Protein AF-A0A183UN15-F1 (afdb_monomer)

Foldseek 3Di:
DDDDDDDPDDPDPPPDDDDDDDDDDDDDDDDDDDDDDDDDDDDDDDDPPDPPVPDPPVRVVVVVVVVVVVVVVVVVVVVVVVVVVLVADDDPPPPVVVVVVVVPPDDPPPPVQQDDPPQKDFDPVPQQLVVLLVQLLVLLNVCSVPDDLPDDLVVLVVSLVSNVVSLVSNVVSLVVLLVLFDPVLSVQLVVLNVVLVVLNVQLVVLSCQLVPPPDDSVSNSVSSSSSSVSSNVSSVSSVVSVSSSQSRCRNRVNTHMDGNPPVPPPDD

Organism: Toxocara canis (NCBI:txid6265)

Solvent-accessible surface area (backbone atoms only — not comparable to full-atom values): 16446 Å² total; per-residue (Å²): 143,79,87,90,84,89,84,94,82,85,89,83,85,82,89,82,78,86,92,73,91,77,92,79,89,84,85,89,79,91,85,87,78,90,85,84,91,75,92,71,100,63,82,79,72,86,74,81,84,72,63,71,88,78,52,56,71,71,55,53,51,51,51,52,53,50,50,51,52,49,48,52,52,50,50,51,49,49,52,54,47,51,65,72,37,73,84,64,92,82,78,79,62,58,69,60,50,52,49,62,52,60,74,44,90,63,72,96,67,88,61,97,52,61,72,77,58,91,65,48,40,77,52,65,91,83,33,63,50,62,52,28,40,50,48,27,38,48,34,40,50,50,39,60,74,69,62,54,76,87,55,57,67,68,60,52,52,50,44,55,48,50,30,56,50,33,48,50,51,29,54,53,42,43,56,60,53,42,73,72,39,44,78,74,44,36,53,59,42,49,57,49,51,50,50,51,54,47,36,54,51,50,30,54,51,27,48,49,50,38,66,39,92,85,54,54,73,68,53,22,32,51,21,48,50,50,24,52,55,35,39,52,51,37,39,53,50,42,54,52,40,51,53,45,46,52,38,33,26,44,64,48,75,66,58,57,70,38,75,55,77,74,82,72,83,80,74,129

Mean predicted aligned error: 17.5 Å

Sequence (268 aa):
MFYWKFGCLCMHYMKGIPLSHSMNNFEADTELSDETVLNGNAKPLPILKLDASTVPTSTLWRTLEQQRIQCEEDEKWLEEEEEKLLPLPAIATTRTFEHLTSLSGSRPLLDDHGVLPQGYEFDRTDDNVHRSVFKVVGAVSNLSKSFVPSMDNAQFVALVKVITNELKELFHESSQCLASLQPAEQRQVQLVETLLGADMRNMAQSMRMALAENATEEDCEQARREVLKTAHQLAFNCKHFLESVDSARLRSDVAKLKRKDALLSQRV

Secondary structure (DSSP, 8-state):
-----------SS-S---------------------------PPP------TTSS-HHHHHHHHHHHHHHHHHHHHHHHHHHHHTTTS--STHHHHHHHHHHHS-------TTSSPPTTEEE--TT-HHHHHHHHHHHHHHHHHHH--TT--HHHHHHHHHHHHHHHHHHHHHHHHHHTTS-HHHHHHHHHHHHHHHHHHHHHHHHHHHHT-TTS-HHHHHHHHHHHHHHHHHHHHHHHHHHHHHHHHHHHTT---EEE--GGGTT--

Structure (mmCIF, N/CA/C/O backbone):
data_AF-A0A183UN15-F1
#
_entry.id   AF-A0A183UN15-F1
#
loop_
_atom_site.group_PDB
_atom_site.id
_atom_site.type_symbol
_atom_site.label_atom_id
_atom_site.label_alt_id
_atom_site.label_comp_id
_atom_site.label_asym_id
_atom_site.label_entity_id
_atom_site.label_seq_id
_atom_site.pdbx_PDB_ins_code
_atom_site.Cartn_x
_atom_site.Cartn_y
_atom_site.Cartn_z
_atom_site.occupancy
_atom_site.B_iso_or_equiv
_atom_site.auth_seq_id
_atom_site.auth_comp_id
_atom_site.auth_asym_id
_atom_site.auth_atom_id
_atom_site.pdbx_PDB_model_num
ATOM 1 N N . MET A 1 1 ? 16.509 -37.338 -0.746 1.00 33.59 1 MET A N 1
ATOM 2 C CA . MET A 1 1 ? 17.514 -36.327 -1.128 1.00 33.59 1 MET A CA 1
ATOM 3 C C . MET A 1 1 ? 17.210 -35.084 -0.305 1.00 33.59 1 MET A C 1
ATOM 5 O O . MET A 1 1 ? 16.331 -34.322 -0.664 1.00 33.59 1 MET A O 1
ATOM 9 N N . PHE A 1 2 ? 17.789 -34.999 0.890 1.00 32.38 2 PHE A N 1
ATOM 10 C CA . PHE A 1 2 ? 17.590 -33.912 1.855 1.00 32.38 2 PHE A CA 1
ATOM 11 C C . PHE A 1 2 ? 18.941 -33.612 2.514 1.00 32.38 2 PHE A C 1
ATOM 13 O O . PHE A 1 2 ? 19.735 -34.539 2.673 1.00 32.38 2 PHE A O 1
ATOM 20 N N . TYR A 1 3 ? 19.103 -32.354 2.943 1.00 26.70 3 TYR A N 1
ATOM 21 C CA . TYR A 1 3 ? 20.293 -31.675 3.491 1.00 26.70 3 TYR A CA 1
ATOM 22 C C . TYR A 1 3 ? 21.259 -31.191 2.394 1.00 26.70 3 TYR A C 1
ATOM 24 O O . TYR A 1 3 ? 21.733 -31.991 1.602 1.00 26.70 3 TYR A O 1
ATOM 32 N N . TRP A 1 4 ? 21.548 -29.892 2.259 1.00 29.89 4 TRP A N 1
ATOM 33 C CA . TRP A 1 4 ? 21.965 -28.967 3.318 1.00 29.89 4 TRP A CA 1
ATOM 34 C C . TRP A 1 4 ? 21.288 -27.587 3.290 1.00 29.89 4 TRP A C 1
ATOM 36 O O . TRP A 1 4 ? 20.983 -27.022 2.247 1.00 29.89 4 TRP A O 1
ATOM 46 N N . LYS A 1 5 ? 21.090 -27.068 4.504 1.00 36.25 5 LYS A N 1
ATOM 47 C CA . LYS A 1 5 ? 20.611 -25.739 4.892 1.00 36.25 5 LYS A CA 1
ATOM 48 C C . LYS A 1 5 ? 21.703 -25.164 5.806 1.00 36.25 5 LYS A C 1
ATOM 50 O O . LYS A 1 5 ? 22.243 -25.932 6.599 1.00 36.25 5 LYS A O 1
ATOM 55 N N . PHE A 1 6 ? 21.920 -23.850 5.731 1.00 35.06 6 PHE A N 1
ATOM 56 C CA . PHE A 1 6 ? 22.836 -22.982 6.501 1.00 35.06 6 PHE A CA 1
ATOM 57 C C . PHE A 1 6 ? 24.191 -22.657 5.862 1.00 35.06 6 PHE A C 1
ATOM 59 O O . PHE A 1 6 ? 25.083 -23.493 5.800 1.00 35.06 6 PHE A O 1
ATOM 66 N N . GLY A 1 7 ? 24.349 -21.376 5.506 1.00 32.66 7 GLY A N 1
ATOM 67 C CA . GLY A 1 7 ? 25.638 -20.797 5.130 1.00 32.66 7 GLY A CA 1
ATOM 68 C C . GLY A 1 7 ? 25.659 -19.303 4.786 1.00 32.66 7 GLY A C 1
ATOM 69 O O . GLY A 1 7 ? 26.664 -18.849 4.263 1.00 32.66 7 GLY A O 1
ATOM 70 N N . CYS A 1 8 ? 24.615 -18.511 5.063 1.00 38.34 8 CYS A N 1
ATOM 71 C CA . CYS A 1 8 ? 24.649 -17.066 4.806 1.00 38.34 8 CYS A CA 1
ATOM 72 C C . CYS A 1 8 ? 25.064 -16.307 6.076 1.00 38.34 8 CYS A C 1
ATOM 74 O O . CYS A 1 8 ? 24.209 -15.882 6.851 1.00 38.34 8 CYS A O 1
ATOM 76 N N . LEU A 1 9 ? 26.376 -16.196 6.325 1.00 39.84 9 LEU A N 1
ATOM 77 C CA . LEU A 1 9 ? 26.946 -15.188 7.230 1.00 39.84 9 LEU A CA 1
ATOM 78 C C . LEU A 1 9 ? 28.467 -15.032 7.024 1.00 39.84 9 LEU A C 1
ATOM 80 O O . LEU A 1 9 ? 29.241 -15.539 7.824 1.00 39.84 9 LEU A O 1
ATOM 84 N N . CYS A 1 10 ? 28.909 -14.350 5.960 1.00 36.25 10 CYS A N 1
ATOM 85 C CA . CYS A 1 10 ? 30.255 -13.741 5.902 1.00 36.25 10 CYS A CA 1
ATOM 86 C C . CYS A 1 10 ? 30.432 -12.812 4.682 1.00 36.25 10 CYS A C 1
ATOM 88 O O . CYS A 1 10 ? 31.343 -12.972 3.882 1.00 36.25 10 CYS A O 1
ATOM 90 N N . MET A 1 11 ? 29.559 -11.814 4.517 1.00 35.47 11 MET A N 1
ATOM 91 C CA . MET A 1 11 ? 29.665 -10.830 3.422 1.00 35.47 11 MET A CA 1
ATOM 92 C C . MET A 1 11 ? 29.655 -9.393 3.955 1.00 35.47 11 MET A C 1
ATOM 94 O O . MET A 1 11 ? 28.916 -8.538 3.484 1.00 35.47 11 MET A O 1
ATOM 98 N N . HIS A 1 12 ? 30.473 -9.106 4.975 1.00 36.00 12 HIS A N 1
ATOM 99 C CA . HIS A 1 12 ? 30.728 -7.709 5.355 1.00 36.00 12 HIS A CA 1
ATOM 100 C C . HIS A 1 12 ? 32.152 -7.368 5.815 1.00 36.00 12 HIS A C 1
ATOM 102 O O . HIS A 1 12 ? 32.389 -6.223 6.186 1.00 36.00 12 HIS A O 1
ATOM 108 N N . TYR A 1 13 ? 33.124 -8.285 5.734 1.00 33.97 13 TYR A N 1
ATOM 109 C CA . TYR A 1 13 ? 34.481 -8.009 6.231 1.00 33.97 13 TYR A CA 1
ATOM 110 C C . TYR A 1 13 ? 35.610 -8.486 5.308 1.00 33.97 13 TYR A C 1
ATOM 112 O O . TYR A 1 13 ? 36.573 -9.095 5.757 1.00 33.97 13 TYR A O 1
ATOM 120 N N . MET A 1 14 ? 35.511 -8.222 4.000 1.00 35.09 14 MET A N 1
ATOM 121 C CA . MET A 1 14 ? 36.647 -8.458 3.091 1.00 35.09 14 MET A CA 1
ATOM 122 C C . MET A 1 14 ? 36.765 -7.461 1.925 1.00 35.09 14 MET A C 1
ATOM 124 O O . MET A 1 14 ? 37.309 -7.775 0.873 1.00 35.09 14 MET A O 1
ATOM 128 N N . LYS A 1 15 ? 36.305 -6.217 2.108 1.00 39.84 15 LYS A N 1
ATOM 129 C CA . LYS A 1 15 ? 36.678 -5.098 1.226 1.00 39.84 15 LYS A CA 1
ATOM 130 C C . LYS A 1 15 ? 37.564 -4.124 1.995 1.00 39.84 15 LYS A C 1
ATOM 132 O O . LYS A 1 15 ? 37.074 -3.142 2.536 1.00 39.84 15 LYS A O 1
ATOM 137 N N . GLY A 1 16 ? 38.864 -4.416 2.050 1.00 40.22 16 GLY A N 1
ATOM 138 C CA . GLY A 1 16 ? 39.864 -3.427 2.455 1.00 40.22 16 GLY A CA 1
ATOM 139 C C . GLY A 1 16 ? 41.017 -3.968 3.288 1.00 40.22 16 GLY A C 1
ATOM 140 O O . GLY A 1 16 ? 41.094 -3.653 4.468 1.00 40.22 16 GLY A O 1
ATOM 141 N N . ILE A 1 17 ? 41.950 -4.700 2.673 1.00 33.31 17 ILE A N 1
ATOM 142 C CA . ILE A 1 17 ? 43.346 -4.714 3.137 1.00 33.31 17 ILE A CA 1
ATOM 143 C C . ILE A 1 17 ? 44.253 -4.660 1.894 1.00 33.31 17 ILE A C 1
ATOM 145 O O . ILE A 1 17 ? 44.211 -5.585 1.082 1.00 33.31 17 ILE A O 1
ATOM 149 N N . PRO A 1 18 ? 45.038 -3.586 1.692 1.00 33.22 18 PRO A N 1
ATOM 150 C CA . PRO A 1 18 ? 46.024 -3.526 0.621 1.00 33.22 18 PRO A CA 1
ATOM 151 C C . PRO A 1 18 ? 47.226 -4.423 0.950 1.00 33.22 18 PRO A C 1
ATOM 153 O O . PRO A 1 18 ? 47.758 -4.402 2.058 1.00 33.22 18 PRO A O 1
ATOM 156 N N . LEU A 1 19 ? 47.661 -5.206 -0.038 1.00 33.72 19 LEU A N 1
ATOM 157 C CA . LEU A 1 19 ? 48.895 -5.988 0.002 1.00 33.72 19 LEU A CA 1
ATOM 158 C C . LEU A 1 19 ? 50.110 -5.049 -0.051 1.00 33.72 19 LEU A C 1
ATOM 160 O O . LEU A 1 19 ? 50.353 -4.411 -1.075 1.00 33.72 19 LEU A O 1
ATOM 164 N N . SER A 1 20 ? 50.921 -5.026 1.006 1.00 31.94 20 SER A N 1
ATOM 165 C CA . SER A 1 20 ? 52.307 -4.555 0.937 1.00 31.94 20 SER A CA 1
ATOM 166 C C . SER A 1 20 ? 53.247 -5.516 1.662 1.00 31.94 20 SER A C 1
ATOM 168 O O . SER A 1 20 ? 53.025 -5.883 2.812 1.00 31.94 20 SER A O 1
ATOM 170 N N . HIS A 1 21 ? 54.294 -5.904 0.937 1.00 30.20 21 HIS A N 1
ATOM 171 C CA . HIS A 1 21 ? 55.467 -6.664 1.362 1.00 30.20 21 HIS A CA 1
ATOM 172 C C . HIS A 1 21 ? 56.088 -6.178 2.685 1.00 30.20 21 HIS A C 1
ATOM 174 O O . HIS A 1 21 ? 56.301 -4.980 2.840 1.00 30.20 21 HIS A O 1
ATOM 180 N N . SER A 1 22 ? 56.534 -7.111 3.538 1.00 26.69 22 SER A N 1
ATOM 181 C CA . SER A 1 22 ? 57.949 -7.235 3.948 1.00 26.69 22 SER A CA 1
ATOM 182 C C . SER A 1 22 ? 58.145 -8.468 4.838 1.00 26.69 22 SER A C 1
ATOM 184 O O . SER A 1 22 ? 57.511 -8.596 5.881 1.00 26.69 22 SER A O 1
ATOM 186 N N . MET A 1 23 ? 59.062 -9.355 4.444 1.00 32.53 23 MET A N 1
ATOM 187 C CA . MET A 1 23 ? 59.694 -10.319 5.351 1.00 32.53 23 MET A CA 1
ATOM 188 C C . MET A 1 23 ? 60.478 -9.552 6.423 1.00 32.53 23 MET A C 1
ATOM 190 O O . MET A 1 23 ? 61.142 -8.574 6.083 1.00 32.53 23 MET A O 1
ATOM 194 N N . ASN A 1 24 ? 60.416 -10.005 7.677 1.00 29.97 24 ASN A N 1
ATOM 195 C CA . ASN A 1 24 ? 61.560 -10.068 8.593 1.00 29.97 24 ASN A CA 1
ATOM 196 C C . ASN A 1 24 ? 61.219 -10.910 9.834 1.00 29.97 24 ASN A C 1
ATOM 198 O O . ASN A 1 24 ? 60.166 -10.755 10.444 1.00 29.97 24 ASN A O 1
ATOM 202 N N . ASN A 1 25 ? 62.149 -11.809 10.157 1.00 29.34 25 ASN A N 1
ATOM 203 C CA . ASN A 1 25 ? 62.211 -12.663 11.343 1.00 29.34 25 ASN A CA 1
ATOM 204 C C . ASN A 1 25 ? 62.322 -11.837 12.635 1.00 29.34 25 ASN A C 1
ATOM 206 O O . ASN A 1 25 ? 63.067 -10.860 12.618 1.00 29.34 25 ASN A O 1
ATOM 210 N N . PHE A 1 26 ? 61.737 -12.296 13.751 1.00 25.72 26 PHE A N 1
ATOM 211 C CA . PHE A 1 26 ? 62.471 -12.507 15.013 1.00 25.72 26 PHE A CA 1
ATOM 212 C C . PHE A 1 26 ? 61.639 -13.262 16.070 1.00 25.72 26 PHE A C 1
ATOM 214 O O . PHE A 1 26 ? 60.416 -13.313 16.007 1.00 25.72 26 PHE A O 1
ATOM 221 N N . GLU A 1 27 ? 62.380 -13.872 16.988 1.00 27.78 27 GLU A N 1
ATOM 222 C CA . GLU A 1 27 ? 62.096 -14.896 17.995 1.00 27.78 27 GLU A CA 1
ATOM 223 C C . GLU A 1 27 ? 61.149 -14.565 19.173 1.00 27.78 27 GLU A C 1
ATOM 225 O O . GLU A 1 27 ? 61.084 -13.434 19.644 1.00 27.78 27 GLU A O 1
ATOM 230 N N . ALA A 1 28 ? 60.586 -15.667 19.697 1.00 30.05 28 ALA A N 1
ATOM 231 C CA . ALA A 1 28 ? 60.512 -16.083 21.108 1.00 30.05 28 ALA A CA 1
ATOM 232 C C . ALA A 1 28 ? 59.378 -15.634 22.061 1.00 30.05 28 ALA A C 1
ATOM 234 O O . ALA A 1 28 ? 58.866 -14.521 22.045 1.00 30.05 28 ALA A O 1
ATOM 235 N N . ASP A 1 29 ? 59.104 -16.609 22.937 1.00 26.42 29 ASP A N 1
ATOM 236 C CA . ASP A 1 29 ? 58.530 -16.562 24.284 1.00 26.42 29 ASP A CA 1
ATOM 237 C C . ASP A 1 29 ? 57.012 -16.720 24.478 1.00 26.42 29 ASP A C 1
ATOM 239 O O . ASP A 1 29 ? 56.218 -15.793 24.597 1.00 26.42 29 ASP A O 1
ATOM 243 N N . THR A 1 30 ? 56.651 -18.005 24.576 1.00 31.84 30 THR A N 1
ATOM 244 C CA . THR A 1 30 ? 55.832 -18.611 25.633 1.00 31.84 30 THR A CA 1
ATOM 245 C C . THR A 1 30 ? 55.685 -17.748 26.891 1.00 31.84 30 THR A C 1
ATOM 247 O O . THR A 1 30 ? 56.656 -17.579 27.616 1.00 31.84 30 THR A O 1
ATOM 250 N N . GLU A 1 31 ? 54.456 -17.362 27.240 1.00 27.55 31 GLU A N 1
ATOM 251 C CA . GLU A 1 31 ? 53.968 -17.484 28.618 1.00 27.55 31 GLU A CA 1
ATOM 252 C C . GLU A 1 31 ? 52.433 -17.443 28.698 1.00 27.55 31 GLU A C 1
ATOM 254 O O . GLU A 1 31 ? 51.738 -16.770 27.940 1.00 27.55 31 GLU A O 1
ATOM 259 N N . LEU A 1 32 ? 51.935 -18.275 29.608 1.00 31.02 32 LEU A N 1
ATOM 260 C CA . LEU A 1 32 ? 50.556 -18.656 29.885 1.00 31.02 32 LEU A CA 1
ATOM 261 C C . LEU A 1 32 ? 50.116 -17.976 31.189 1.00 31.02 32 LEU A C 1
ATOM 263 O O . LEU A 1 32 ? 50.805 -18.126 32.195 1.00 31.02 32 LEU A O 1
ATOM 267 N N . SER A 1 33 ? 48.963 -17.302 31.206 1.00 28.02 33 SER A N 1
ATOM 268 C CA . SER A 1 33 ? 48.091 -17.091 32.390 1.00 28.02 33 SER A CA 1
ATOM 269 C C . SER A 1 33 ? 46.769 -16.463 31.907 1.00 28.02 33 SER A C 1
ATOM 271 O O . SER A 1 33 ? 46.802 -15.510 31.135 1.00 28.02 33 SER A O 1
ATOM 273 N N . ASP A 1 34 ? 45.629 -17.155 32.047 1.00 30.09 34 ASP A N 1
ATOM 274 C CA . ASP A 1 34 ? 44.594 -16.968 33.098 1.00 30.09 34 ASP A CA 1
ATOM 275 C C . ASP A 1 34 ? 44.038 -15.534 33.159 1.00 30.09 34 ASP A C 1
ATOM 277 O O . ASP A 1 34 ? 44.790 -14.574 33.175 1.00 30.09 34 ASP A O 1
ATOM 281 N N . GLU A 1 35 ? 42.749 -15.219 33.231 1.00 30.81 35 GLU A N 1
ATOM 282 C CA . GLU A 1 35 ? 41.468 -15.906 33.404 1.00 30.81 35 GLU A CA 1
ATOM 283 C C . GLU A 1 35 ? 40.427 -14.836 33.004 1.00 30.81 35 GLU A C 1
ATOM 285 O O . GLU A 1 35 ? 40.577 -13.673 33.377 1.00 30.81 35 GLU A O 1
ATOM 290 N N . THR A 1 36 ? 39.329 -15.181 32.327 1.00 31.89 36 THR A N 1
ATOM 291 C CA . THR A 1 36 ? 38.082 -14.404 32.475 1.00 31.89 36 THR A CA 1
ATOM 292 C C . THR A 1 36 ? 36.893 -15.352 32.500 1.00 31.89 36 THR A C 1
ATOM 294 O O . THR A 1 36 ? 36.420 -15.862 31.488 1.00 31.89 36 THR A O 1
ATOM 297 N N . VAL A 1 37 ? 36.416 -15.594 33.717 1.00 37.09 37 VAL A N 1
ATOM 298 C CA . VAL A 1 37 ? 35.129 -16.215 34.010 1.00 37.09 37 VAL A CA 1
ATOM 299 C C . VAL A 1 37 ? 34.019 -15.261 33.573 1.00 37.09 37 VAL A C 1
ATOM 301 O O . VAL A 1 37 ? 33.883 -14.185 34.147 1.00 37.09 37 VAL A O 1
ATOM 304 N N . LEU A 1 38 ? 33.169 -15.682 32.632 1.00 37.97 38 LEU A N 1
ATOM 305 C CA . LEU A 1 38 ? 31.778 -15.232 32.570 1.00 37.97 38 LEU A CA 1
ATOM 306 C C . LEU A 1 38 ? 30.841 -16.419 32.328 1.00 37.97 38 LEU A C 1
ATOM 308 O O . LEU A 1 38 ? 30.921 -17.155 31.350 1.00 37.97 38 LEU A O 1
ATOM 312 N N . ASN A 1 39 ? 29.960 -16.572 33.308 1.00 35.31 39 ASN A N 1
ATOM 313 C CA . ASN A 1 39 ? 28.892 -17.541 33.454 1.00 35.31 39 ASN A CA 1
ATOM 314 C C . ASN A 1 39 ? 27.827 -17.384 32.350 1.00 35.31 39 ASN A C 1
ATOM 316 O O . ASN A 1 39 ? 27.265 -16.303 32.181 1.00 35.31 39 ASN A O 1
ATOM 320 N N . GLY A 1 40 ? 27.510 -18.469 31.642 1.00 34.44 40 GLY A N 1
ATOM 321 C CA . GLY A 1 40 ? 26.409 -18.523 30.681 1.00 34.44 40 GLY A CA 1
ATOM 322 C C . GLY A 1 40 ? 26.435 -19.818 29.874 1.00 34.44 40 GLY A C 1
ATOM 323 O O . GLY A 1 40 ? 27.316 -20.027 29.052 1.00 34.44 40 GLY A O 1
ATOM 324 N N . ASN A 1 41 ? 25.473 -20.701 30.135 1.00 45.06 41 ASN A N 1
ATOM 325 C CA . ASN A 1 41 ? 25.295 -22.024 29.532 1.00 45.06 41 ASN A CA 1
ATOM 326 C C . ASN A 1 41 ? 25.121 -21.984 27.995 1.00 45.06 41 ASN A C 1
ATOM 328 O O . ASN A 1 41 ? 24.007 -22.100 27.484 1.00 45.06 41 ASN A O 1
ATOM 332 N N . ALA A 1 42 ? 26.220 -21.851 27.254 1.00 41.62 42 ALA A N 1
ATOM 333 C CA . ALA A 1 42 ? 26.296 -22.131 25.827 1.00 41.62 42 ALA A CA 1
ATOM 334 C C . ALA A 1 42 ? 27.156 -23.384 25.632 1.00 41.62 42 ALA A C 1
ATOM 336 O O . ALA A 1 42 ? 28.342 -23.389 25.958 1.00 41.62 42 ALA A O 1
ATOM 337 N N . LYS A 1 43 ? 26.563 -24.464 25.106 1.00 42.69 43 LYS A N 1
ATOM 338 C CA . LYS A 1 43 ? 27.341 -25.614 24.625 1.00 42.69 43 LYS A CA 1
ATOM 339 C C . LYS A 1 43 ? 28.345 -25.088 23.590 1.00 42.69 43 LYS A C 1
ATOM 341 O O . LYS A 1 43 ? 27.891 -24.508 22.601 1.00 42.69 43 LYS A O 1
ATOM 346 N N . PRO A 1 44 ? 29.664 -25.272 23.781 1.00 47.38 44 PRO A N 1
ATOM 347 C CA . PRO A 1 44 ? 30.644 -24.865 22.787 1.00 47.38 44 PRO A CA 1
ATOM 348 C C . PRO A 1 44 ? 30.347 -25.624 21.497 1.00 47.38 44 PRO A C 1
ATOM 350 O O . PRO A 1 44 ? 30.353 -26.858 21.481 1.00 47.38 44 PRO A O 1
ATOM 353 N N . LEU A 1 45 ? 30.033 -24.899 20.424 1.00 43.22 45 LEU A N 1
ATOM 354 C CA . LEU A 1 45 ? 29.992 -25.501 19.099 1.00 43.22 45 LEU A CA 1
ATOM 355 C C . LEU A 1 45 ? 31.401 -26.027 18.792 1.00 43.22 45 LEU A C 1
ATOM 357 O O . LEU A 1 45 ? 32.376 -25.335 19.098 1.00 43.22 45 LEU A O 1
ATOM 361 N N . PRO A 1 46 ? 31.539 -27.239 18.233 1.00 46.56 46 PRO A N 1
ATOM 362 C CA . PRO A 1 46 ? 32.846 -27.791 17.928 1.00 46.56 46 PRO A 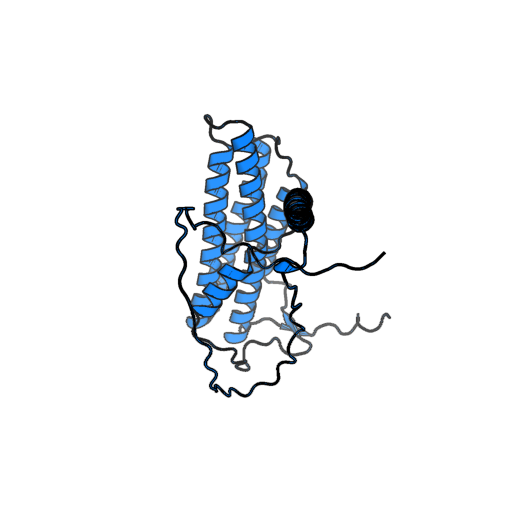CA 1
ATOM 363 C C . PRO A 1 46 ? 33.537 -26.879 16.916 1.00 46.56 46 PRO A C 1
ATOM 365 O O . PRO A 1 46 ? 33.153 -26.809 15.750 1.00 46.56 46 PRO A O 1
ATOM 368 N N . ILE A 1 47 ? 34.559 -26.161 17.378 1.00 49.41 47 ILE A N 1
ATOM 369 C CA . ILE A 1 47 ? 35.487 -25.455 16.504 1.00 49.41 47 ILE A CA 1
ATOM 370 C C . ILE A 1 47 ? 36.233 -26.544 15.736 1.00 49.41 47 ILE A C 1
ATOM 372 O O . ILE A 1 47 ? 36.992 -27.315 16.329 1.00 49.41 47 ILE A O 1
ATOM 376 N N . LEU A 1 48 ? 35.996 -26.632 14.426 1.00 53.56 48 LEU A N 1
ATOM 377 C CA . LEU A 1 48 ? 36.820 -27.424 13.519 1.00 53.56 48 LEU A CA 1
ATOM 378 C C . LEU A 1 48 ? 38.236 -26.843 13.561 1.00 53.56 48 LEU A C 1
ATOM 380 O O . LEU A 1 48 ? 38.552 -25.878 12.870 1.00 53.56 48 LEU A O 1
ATOM 384 N N . LYS A 1 49 ? 39.089 -27.414 14.417 1.00 50.84 49 LYS A N 1
ATOM 385 C CA . LYS A 1 49 ? 40.527 -27.154 14.404 1.00 50.84 49 LYS A CA 1
ATOM 386 C C . LYS A 1 49 ? 41.105 -27.812 13.155 1.00 50.84 49 LYS A C 1
ATOM 388 O O . LYS A 1 49 ? 41.537 -28.959 13.198 1.00 50.84 49 LYS A O 1
ATOM 393 N N . LEU A 1 50 ? 41.039 -27.106 12.032 1.00 55.72 50 LEU A N 1
ATOM 394 C CA . LEU A 1 50 ? 41.731 -27.491 10.813 1.00 55.72 50 LEU A CA 1
ATOM 395 C C . LEU A 1 50 ? 43.116 -26.843 10.849 1.00 55.72 50 LEU A C 1
ATOM 397 O O . LEU A 1 50 ? 43.236 -25.624 10.739 1.00 55.72 50 LEU A O 1
ATOM 401 N N . ASP A 1 51 ? 44.155 -27.648 11.056 1.00 59.41 51 ASP A N 1
ATOM 402 C CA . ASP A 1 51 ? 45.531 -27.166 10.987 1.00 59.41 51 ASP A CA 1
ATOM 403 C C . ASP A 1 51 ? 45.894 -26.910 9.518 1.00 59.41 51 ASP A C 1
ATOM 405 O O . ASP A 1 51 ? 46.178 -27.835 8.752 1.00 59.41 51 ASP A O 1
ATOM 409 N N . ALA A 1 52 ? 45.852 -25.640 9.113 1.00 58.91 52 ALA A N 1
ATOM 410 C CA . ALA A 1 52 ? 46.128 -25.209 7.746 1.00 58.91 52 ALA A CA 1
ATOM 411 C C . ALA A 1 52 ? 47.537 -25.599 7.253 1.00 58.91 52 ALA A C 1
ATOM 413 O O . ALA A 1 52 ? 47.757 -25.626 6.044 1.00 58.91 52 ALA A O 1
ATOM 414 N N . SER A 1 53 ? 48.470 -25.947 8.151 1.00 60.88 53 SER A N 1
ATOM 415 C CA . SER A 1 53 ? 49.821 -26.401 7.790 1.00 60.88 53 SER A CA 1
ATOM 416 C C . SER A 1 53 ? 49.873 -27.840 7.254 1.00 60.88 53 SER A C 1
ATOM 418 O O . SER A 1 53 ? 50.819 -28.203 6.557 1.00 60.88 53 SER A O 1
ATOM 420 N N . THR A 1 54 ? 48.846 -28.656 7.526 1.00 64.44 54 THR A N 1
ATOM 421 C CA . THR A 1 54 ? 48.776 -30.064 7.083 1.00 64.44 54 THR A CA 1
ATOM 422 C C . THR A 1 54 ? 48.086 -30.262 5.736 1.00 64.44 54 THR A C 1
ATOM 424 O O . THR A 1 54 ? 48.162 -31.346 5.154 1.00 64.44 54 THR A O 1
ATOM 427 N N . VAL A 1 55 ? 47.426 -29.230 5.208 1.00 64.94 55 VAL A N 1
ATOM 428 C CA . VAL A 1 55 ? 46.725 -29.304 3.925 1.00 64.94 55 VAL A CA 1
ATOM 429 C C . VAL A 1 55 ? 47.654 -28.784 2.826 1.00 64.94 55 VAL A C 1
ATOM 431 O O . VAL A 1 55 ? 48.065 -27.626 2.883 1.00 64.94 55 VAL A O 1
ATOM 434 N N . PRO A 1 56 ? 47.983 -29.592 1.799 1.0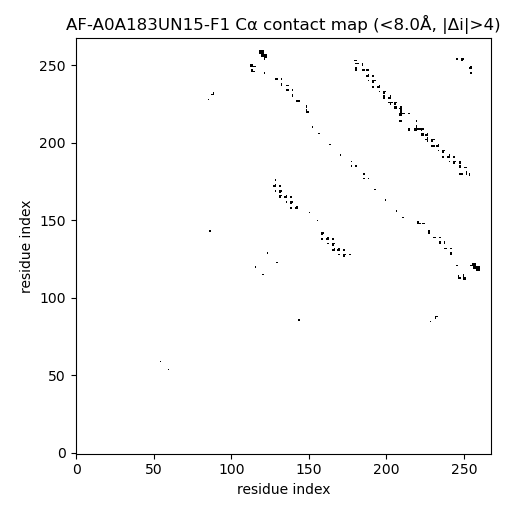0 74.88 56 PRO A N 1
ATOM 435 C CA . PRO A 1 56 ? 48.801 -29.133 0.683 1.00 74.88 56 PRO A CA 1
ATOM 436 C C . PRO A 1 56 ? 48.234 -27.847 0.070 1.00 74.88 56 PRO A C 1
ATOM 438 O O . PRO A 1 56 ? 47.028 -27.752 -0.164 1.00 74.88 56 PRO A O 1
ATOM 441 N N . THR A 1 57 ? 49.095 -26.880 -0.257 1.00 74.44 57 THR A N 1
ATOM 442 C CA . THR A 1 57 ? 48.699 -25.582 -0.840 1.00 74.44 57 THR A CA 1
ATOM 443 C C . THR A 1 57 ? 47.830 -25.738 -2.094 1.00 74.44 57 THR A C 1
ATOM 445 O O . THR A 1 57 ? 46.935 -24.932 -2.333 1.00 74.44 57 THR A O 1
ATOM 448 N N . SER A 1 58 ? 48.033 -26.811 -2.867 1.00 76.44 58 SER A N 1
ATOM 449 C CA . SER A 1 58 ? 47.215 -27.166 -4.035 1.00 76.44 58 SER A CA 1
ATOM 450 C C . SER A 1 58 ? 45.784 -27.590 -3.683 1.00 76.44 58 SER A C 1
ATOM 452 O O . SER A 1 58 ? 44.863 -27.361 -4.464 1.00 76.44 58 SER A O 1
ATOM 454 N N . THR A 1 59 ? 45.576 -28.189 -2.511 1.00 80.44 59 THR A N 1
ATOM 455 C CA . THR A 1 59 ? 44.253 -28.552 -1.994 1.00 80.44 59 THR A CA 1
ATOM 456 C C . THR A 1 59 ? 43.529 -27.323 -1.458 1.00 80.44 59 THR A C 1
ATOM 458 O O . THR A 1 59 ? 42.356 -27.152 -1.766 1.00 80.44 59 THR A O 1
ATOM 461 N N . LEU A 1 60 ? 44.224 -26.429 -0.743 1.00 79.38 60 LEU A N 1
ATOM 462 C CA . LEU A 1 60 ? 43.646 -25.156 -0.289 1.00 79.38 60 LEU A CA 1
ATOM 463 C C . LEU A 1 60 ? 43.184 -24.293 -1.466 1.00 79.38 60 LEU A C 1
ATOM 465 O O . LEU A 1 60 ? 42.046 -23.834 -1.472 1.00 79.38 60 LEU A O 1
ATOM 469 N N . TRP A 1 61 ? 44.029 -24.138 -2.490 1.00 77.00 61 TRP A N 1
ATOM 470 C CA . TRP A 1 61 ? 43.671 -23.410 -3.710 1.00 77.00 61 TRP A CA 1
ATOM 471 C C . TRP A 1 61 ? 42.456 -24.008 -4.414 1.00 77.00 61 TRP A C 1
ATOM 473 O O . TRP A 1 61 ? 41.547 -23.275 -4.787 1.00 77.00 61 TRP A O 1
ATOM 483 N N . ARG A 1 62 ? 42.410 -25.339 -4.553 1.00 83.19 62 ARG A N 1
ATOM 484 C CA . ARG A 1 62 ? 41.260 -26.030 -5.147 1.00 83.19 62 ARG A CA 1
ATOM 485 C C . ARG A 1 62 ? 39.975 -25.765 -4.361 1.00 83.19 62 ARG A C 1
ATOM 487 O O . ARG A 1 62 ? 38.948 -25.505 -4.973 1.00 83.19 62 ARG A O 1
ATOM 494 N N . THR A 1 63 ? 40.033 -25.810 -3.030 1.00 83.50 63 THR A N 1
ATOM 495 C CA . THR A 1 63 ? 38.868 -25.552 -2.173 1.00 83.50 63 THR A CA 1
ATOM 496 C C . THR A 1 63 ? 38.407 -24.100 -2.261 1.00 83.50 63 THR A C 1
ATOM 498 O O . THR A 1 63 ? 37.208 -23.861 -2.343 1.00 83.50 63 THR A O 1
ATOM 501 N N . LEU A 1 64 ? 39.332 -23.136 -2.274 1.00 84.81 64 LEU A N 1
ATOM 502 C CA . LEU A 1 64 ? 38.994 -21.717 -2.412 1.00 84.81 64 LEU A CA 1
ATOM 503 C C . LEU A 1 64 ? 38.368 -21.415 -3.774 1.00 84.81 64 LEU A C 1
ATOM 505 O O . LEU A 1 64 ? 37.356 -20.727 -3.837 1.00 84.81 64 LEU A O 1
ATOM 509 N N . GLU A 1 65 ? 38.923 -21.978 -4.847 1.00 86.62 65 GLU A N 1
ATOM 510 C CA . GLU A 1 65 ? 38.356 -21.825 -6.187 1.00 86.62 65 GLU A CA 1
ATOM 511 C C . GLU A 1 65 ? 36.963 -22.457 -6.277 1.00 86.62 65 GLU A C 1
ATOM 513 O O . GLU A 1 65 ? 36.043 -21.875 -6.840 1.00 86.62 65 GLU A O 1
ATOM 518 N N . GLN A 1 66 ? 36.771 -23.619 -5.651 1.00 85.44 66 GLN A N 1
ATOM 519 C CA . GLN A 1 66 ? 35.466 -24.267 -5.602 1.00 85.44 66 GLN A CA 1
ATOM 520 C C . GLN A 1 66 ? 34.448 -23.466 -4.780 1.00 85.44 66 GLN A C 1
ATOM 522 O O . GLN A 1 66 ? 33.297 -23.373 -5.193 1.00 85.44 66 GLN A O 1
ATOM 527 N N . GLN A 1 67 ? 34.854 -22.854 -3.662 1.00 81.44 67 GLN A N 1
ATOM 528 C CA . GLN A 1 67 ? 33.988 -21.945 -2.905 1.00 81.44 67 GLN A CA 1
ATOM 529 C C . GLN A 1 67 ? 33.626 -20.705 -3.720 1.00 81.44 67 GLN A C 1
ATOM 531 O O . GLN A 1 67 ? 32.474 -20.296 -3.702 1.00 81.44 67 GLN A O 1
ATOM 536 N N . ARG A 1 68 ? 34.580 -20.140 -4.469 1.00 86.88 68 ARG A N 1
ATOM 537 C CA . ARG A 1 68 ? 34.341 -19.003 -5.366 1.00 86.88 68 ARG A CA 1
ATOM 538 C C . ARG A 1 68 ? 33.280 -19.343 -6.414 1.00 86.88 68 ARG A C 1
ATOM 540 O O . ARG A 1 68 ? 32.316 -18.601 -6.545 1.00 86.88 68 ARG A O 1
ATOM 547 N N . ILE A 1 69 ? 33.430 -20.482 -7.095 1.00 90.06 69 ILE A N 1
ATOM 548 C CA . ILE A 1 69 ? 32.468 -20.964 -8.099 1.00 90.06 69 ILE A CA 1
ATOM 549 C C . ILE A 1 69 ? 31.100 -21.225 -7.460 1.00 90.06 69 ILE A C 1
ATOM 551 O O . ILE A 1 69 ? 30.090 -20.796 -8.001 1.00 90.06 69 ILE A O 1
ATOM 555 N N . GLN A 1 70 ? 31.059 -21.870 -6.289 1.00 81.81 70 GLN A N 1
ATOM 556 C CA . GLN A 1 70 ? 29.806 -22.098 -5.562 1.00 81.81 70 GLN A CA 1
ATOM 557 C C . GLN A 1 70 ? 29.126 -20.791 -5.161 1.00 81.81 70 GLN A C 1
ATOM 559 O O . GLN A 1 70 ? 27.912 -20.699 -5.260 1.00 81.81 70 GLN A O 1
ATOM 564 N N . CYS A 1 71 ? 29.883 -19.772 -4.748 1.00 80.12 71 CYS A N 1
ATOM 565 C CA . CYS A 1 71 ? 29.320 -18.459 -4.453 1.00 80.12 71 CYS A CA 1
ATOM 566 C C . CYS A 1 71 ? 28.739 -17.789 -5.701 1.00 80.12 71 CYS A C 1
ATOM 568 O O . CYS A 1 71 ? 27.671 -17.202 -5.599 1.00 80.12 71 CYS A O 1
ATOM 570 N N . GLU A 1 72 ? 29.401 -17.888 -6.857 1.00 84.06 72 GLU A N 1
ATOM 571 C CA . GLU A 1 72 ? 28.868 -17.352 -8.119 1.00 84.06 72 GLU A CA 1
ATOM 572 C C . GLU A 1 72 ? 27.607 -18.099 -8.573 1.00 84.06 72 GLU A C 1
ATOM 574 O O . GLU A 1 72 ? 26.654 -17.484 -9.045 1.00 84.06 72 GLU A O 1
ATOM 579 N N . GLU A 1 73 ? 27.581 -19.425 -8.419 1.00 83.38 73 GLU A N 1
ATOM 580 C CA . GLU A 1 73 ? 26.403 -20.243 -8.715 1.00 83.38 73 GLU A CA 1
ATOM 581 C C . GLU A 1 73 ? 25.249 -19.943 -7.755 1.00 83.38 73 GLU A C 1
ATOM 583 O O . GLU A 1 73 ? 24.115 -19.812 -8.209 1.00 83.38 73 GLU A O 1
ATOM 588 N N . ASP A 1 74 ? 25.530 -19.783 -6.460 1.00 76.62 74 ASP A N 1
ATOM 589 C CA . ASP A 1 74 ? 24.543 -19.390 -5.453 1.00 76.62 74 ASP A CA 1
ATOM 590 C C . ASP A 1 74 ? 24.024 -17.965 -5.709 1.00 76.62 74 ASP A C 1
ATOM 592 O O . ASP A 1 74 ? 22.824 -17.736 -5.598 1.00 76.62 74 ASP A O 1
ATOM 596 N N . GLU A 1 75 ? 24.887 -17.012 -6.081 1.00 77.38 75 GLU A N 1
ATOM 597 C CA . GLU A 1 75 ? 24.505 -15.633 -6.429 1.00 77.38 75 GLU A CA 1
ATOM 598 C C . GLU A 1 75 ? 23.597 -15.619 -7.657 1.00 77.38 75 GLU A C 1
ATOM 600 O O . GLU A 1 75 ? 22.501 -15.065 -7.610 1.00 77.38 75 GLU A O 1
ATOM 605 N N . LYS A 1 76 ? 23.981 -16.343 -8.709 1.00 84.44 76 LYS A N 1
ATOM 606 C CA . LYS A 1 76 ? 23.154 -16.499 -9.903 1.00 84.44 76 LYS A CA 1
ATOM 607 C C . LYS A 1 76 ? 21.829 -17.198 -9.596 1.00 84.44 76 LYS A C 1
ATOM 609 O O . LYS A 1 76 ? 20.788 -16.803 -10.113 1.00 84.44 76 LYS A O 1
ATOM 614 N N . TRP A 1 77 ? 21.846 -18.235 -8.760 1.00 88.25 77 TRP A N 1
ATOM 615 C CA . TRP A 1 77 ? 20.629 -18.927 -8.344 1.00 88.25 77 TRP A CA 1
ATOM 616 C C . TRP A 1 77 ? 19.707 -17.995 -7.554 1.00 88.25 77 TRP A C 1
ATOM 618 O O . TRP A 1 77 ? 18.501 -18.012 -7.780 1.00 88.25 77 TRP A O 1
ATOM 628 N N . LEU A 1 78 ? 20.256 -17.151 -6.675 1.00 68.25 78 LEU A N 1
ATOM 629 C CA . LEU A 1 78 ? 19.503 -16.139 -5.935 1.00 68.25 78 LEU A CA 1
ATOM 630 C C . LEU A 1 78 ? 18.924 -15.059 -6.849 1.00 68.25 78 LEU A C 1
ATOM 632 O O . LEU A 1 78 ? 17.775 -14.690 -6.646 1.00 68.25 78 LEU A O 1
ATOM 636 N N . GLU A 1 79 ? 19.668 -14.583 -7.847 1.00 73.44 79 GLU A N 1
ATOM 637 C CA . GLU A 1 79 ? 19.171 -13.622 -8.841 1.00 73.44 79 GLU A CA 1
ATOM 638 C C . GLU A 1 79 ? 18.035 -14.219 -9.681 1.00 73.44 79 GLU A C 1
ATOM 640 O O . GLU A 1 79 ? 16.985 -13.598 -9.843 1.00 73.44 79 GLU A O 1
ATOM 645 N N . GLU A 1 80 ? 18.203 -15.454 -10.166 1.00 74.19 80 GLU A N 1
ATOM 646 C CA . GLU A 1 80 ? 17.159 -16.169 -10.906 1.00 74.19 80 GLU A CA 1
ATOM 647 C C . GLU A 1 80 ? 15.923 -16.433 -10.039 1.00 74.19 80 GLU A C 1
ATOM 649 O O . GLU A 1 80 ? 14.791 -16.362 -10.524 1.00 74.19 80 GLU A O 1
ATOM 654 N N . GLU A 1 81 ? 16.123 -16.787 -8.770 1.00 68.50 81 GLU A N 1
ATOM 655 C CA . GLU A 1 81 ? 15.034 -17.016 -7.829 1.00 68.50 81 GLU A CA 1
ATOM 656 C C . GLU A 1 81 ? 14.353 -15.691 -7.458 1.00 68.50 81 GLU A C 1
ATOM 658 O O . GLU A 1 81 ? 13.130 -15.640 -7.442 1.00 68.50 81 GLU A O 1
ATOM 663 N N . GLU A 1 82 ? 15.086 -14.592 -7.258 1.00 63.06 82 GLU A N 1
ATOM 664 C CA . GLU A 1 82 ? 14.525 -13.249 -7.045 1.00 63.06 82 GLU A CA 1
ATOM 665 C C . GLU A 1 82 ? 13.711 -12.792 -8.262 1.00 63.06 82 GLU A C 1
ATOM 667 O O . GLU A 1 82 ? 12.597 -12.293 -8.091 1.00 63.06 82 GLU A O 1
ATOM 672 N N . GLU A 1 83 ? 14.193 -13.039 -9.486 1.00 65.75 83 GLU A N 1
ATOM 673 C CA . GLU A 1 83 ? 13.460 -12.724 -10.715 1.00 65.75 83 GLU A CA 1
ATOM 674 C C . GLU A 1 83 ? 12.162 -13.543 -10.836 1.00 65.75 83 GLU A C 1
ATOM 676 O O . GLU A 1 83 ? 11.110 -13.001 -11.188 1.00 65.75 83 GLU A O 1
ATOM 681 N N . LYS A 1 84 ? 12.193 -14.835 -10.481 1.00 66.38 84 LYS A N 1
ATOM 682 C CA . LYS A 1 84 ? 11.002 -15.709 -10.447 1.00 66.38 84 LYS A CA 1
ATOM 683 C C . LYS A 1 84 ? 10.046 -15.360 -9.309 1.00 66.38 84 LYS A C 1
ATOM 685 O O . LYS A 1 84 ? 8.841 -15.577 -9.443 1.00 66.38 84 LYS A O 1
ATOM 690 N N . LEU A 1 85 ? 10.569 -14.839 -8.199 1.00 55.69 85 LEU A N 1
ATOM 691 C CA . LEU A 1 85 ? 9.832 -14.438 -7.001 1.00 55.69 85 LEU A CA 1
ATOM 692 C C . LEU A 1 85 ? 9.326 -12.992 -7.052 1.00 55.69 85 LEU A C 1
ATOM 694 O O . LEU A 1 85 ? 8.686 -12.556 -6.097 1.00 55.69 85 LEU A O 1
ATOM 698 N N . LEU A 1 86 ? 9.460 -12.287 -8.179 1.00 55.69 86 LEU A N 1
ATOM 699 C CA . LEU A 1 86 ? 8.736 -11.035 -8.436 1.00 55.69 86 LEU A CA 1
ATOM 700 C C . LEU A 1 86 ? 7.188 -11.119 -8.299 1.00 55.69 86 LEU A C 1
ATOM 702 O O . LEU A 1 86 ? 6.536 -10.081 -8.427 1.00 55.69 86 LEU A O 1
ATOM 706 N N . PRO A 1 87 ? 6.563 -12.270 -7.954 1.00 52.28 87 PRO A N 1
ATOM 707 C CA . PRO A 1 87 ? 5.233 -12.284 -7.342 1.00 52.28 87 PRO A CA 1
ATOM 708 C C . PRO A 1 87 ? 5.126 -12.085 -5.805 1.00 52.28 87 PRO A C 1
ATOM 710 O O . PRO A 1 87 ? 4.004 -11.827 -5.367 1.00 52.28 87 PRO A O 1
ATOM 713 N N . LEU A 1 88 ? 6.165 -12.185 -4.948 1.00 42.16 88 LEU A N 1
ATOM 714 C CA . LEU A 1 88 ? 6.039 -12.055 -3.469 1.00 42.16 88 LEU A CA 1
ATOM 715 C C . LEU A 1 88 ? 7.310 -11.539 -2.728 1.00 42.16 88 LEU A C 1
ATOM 717 O O . LEU A 1 88 ? 8.416 -11.943 -3.067 1.00 42.16 88 LEU A O 1
ATOM 721 N N . PRO A 1 89 ? 7.182 -10.717 -1.655 1.00 46.81 89 PRO A N 1
ATOM 722 C CA . PRO A 1 89 ? 8.316 -10.028 -1.030 1.00 46.81 89 PRO A CA 1
ATOM 723 C C . PRO A 1 89 ? 8.864 -10.740 0.222 1.00 46.81 89 PRO A C 1
ATOM 725 O O . PRO A 1 89 ? 8.103 -11.112 1.117 1.00 46.81 89 PRO A O 1
ATOM 728 N N . ALA A 1 90 ? 10.191 -10.821 0.357 1.00 48.00 90 ALA A N 1
ATOM 729 C CA . ALA A 1 90 ? 10.865 -11.045 1.636 1.00 48.00 90 ALA A CA 1
ATOM 730 C C . ALA A 1 90 ? 12.250 -10.367 1.655 1.00 48.00 90 ALA A C 1
ATOM 732 O O . ALA A 1 90 ? 12.913 -10.274 0.632 1.00 48.00 90 ALA A O 1
ATOM 733 N N . ILE A 1 91 ? 12.695 -9.972 2.855 1.00 49.41 91 ILE A N 1
ATOM 734 C CA . ILE A 1 91 ? 14.071 -9.612 3.276 1.00 49.41 91 ILE A CA 1
ATOM 735 C C . ILE A 1 91 ? 14.362 -8.110 3.491 1.00 49.41 91 ILE A C 1
ATOM 737 O O . ILE A 1 91 ? 14.971 -7.782 4.508 1.00 49.41 91 ILE A O 1
ATOM 741 N N . ALA A 1 92 ? 13.876 -7.163 2.681 1.00 45.03 92 ALA A N 1
ATOM 742 C CA . ALA A 1 92 ? 14.155 -5.731 2.942 1.00 45.03 92 ALA A CA 1
ATOM 743 C C . ALA A 1 92 ? 13.390 -5.143 4.155 1.00 45.03 92 ALA A C 1
ATOM 745 O O . ALA A 1 92 ? 13.709 -4.062 4.650 1.00 45.03 92 ALA A O 1
ATOM 746 N N . THR A 1 93 ? 12.389 -5.872 4.649 1.00 47.34 93 THR A N 1
ATOM 747 C CA . THR A 1 93 ? 11.397 -5.414 5.630 1.00 47.34 93 THR A CA 1
ATOM 748 C C . THR A 1 93 ? 11.909 -5.360 7.071 1.00 47.34 93 THR A C 1
ATOM 750 O O . THR A 1 93 ? 11.374 -4.606 7.874 1.00 47.34 93 THR A O 1
ATOM 753 N N . THR A 1 94 ? 12.942 -6.119 7.443 1.00 45.25 94 THR A N 1
ATOM 754 C CA . THR A 1 94 ? 13.369 -6.189 8.854 1.00 45.25 94 THR A CA 1
ATOM 755 C C . THR A 1 94 ? 14.052 -4.908 9.330 1.00 45.25 94 THR A C 1
ATOM 757 O O . THR A 1 94 ? 13.797 -4.446 10.438 1.00 45.25 94 THR A O 1
ATOM 760 N N . ARG A 1 95 ? 14.869 -4.270 8.486 1.00 47.16 95 ARG A N 1
ATOM 761 C CA . ARG A 1 95 ? 15.733 -3.157 8.921 1.00 47.16 95 ARG A CA 1
ATOM 762 C C . ARG A 1 95 ? 14.996 -1.834 9.134 1.00 47.16 95 ARG A C 1
ATOM 764 O O . ARG A 1 95 ? 15.359 -1.078 10.029 1.00 47.16 95 ARG A O 1
ATOM 771 N N . THR A 1 96 ? 13.963 -1.542 8.347 1.00 46.41 96 THR A N 1
ATOM 772 C CA . THR A 1 96 ? 13.129 -0.341 8.543 1.00 46.41 96 THR A CA 1
ATOM 773 C C . THR A 1 96 ? 12.101 -0.544 9.659 1.00 46.41 96 THR A C 1
ATOM 775 O O . THR A 1 96 ? 11.844 0.383 10.427 1.00 46.41 96 THR A O 1
ATOM 778 N N . PHE A 1 97 ? 11.586 -1.770 9.806 1.00 46.28 97 PHE A N 1
ATOM 779 C CA . PHE A 1 97 ? 10.661 -2.166 10.869 1.00 46.28 97 PHE A CA 1
ATOM 780 C C . PHE A 1 97 ? 11.298 -2.084 12.263 1.00 46.28 97 PHE A C 1
ATOM 782 O O . PHE A 1 97 ? 10.718 -1.489 13.172 1.00 46.28 97 PHE A O 1
ATOM 789 N N . GLU A 1 98 ? 12.521 -2.596 12.430 1.00 47.16 98 GLU A N 1
ATOM 790 C CA . GLU A 1 98 ? 13.262 -2.487 13.693 1.00 47.16 98 GLU A CA 1
ATOM 791 C C . GLU A 1 98 ? 13.596 -1.036 14.044 1.00 47.16 98 GLU A C 1
ATOM 793 O O . GLU A 1 98 ? 13.550 -0.667 15.215 1.00 47.16 98 GLU A O 1
ATOM 798 N N . HIS A 1 99 ? 13.882 -0.188 13.051 1.00 47.06 99 HIS A N 1
ATOM 799 C CA . HIS A 1 99 ? 14.246 1.207 13.294 1.00 47.06 99 HIS A CA 1
ATOM 800 C C . HIS A 1 99 ? 13.047 2.048 13.762 1.00 47.06 99 HIS A C 1
ATOM 802 O O . HIS A 1 99 ? 13.173 2.796 14.727 1.00 47.06 99 HIS A O 1
ATOM 808 N N . LEU A 1 100 ? 11.864 1.896 13.155 1.00 47.69 100 LEU A N 1
ATOM 809 C CA . LEU A 1 100 ? 10.649 2.591 13.615 1.00 47.69 100 LEU A CA 1
ATOM 810 C C . LEU A 1 100 ? 10.183 2.081 14.986 1.00 47.69 100 LEU A C 1
ATOM 812 O O . LEU A 1 100 ? 9.752 2.868 15.827 1.00 47.69 100 LEU A O 1
ATOM 816 N N . THR A 1 101 ? 10.346 0.781 15.234 1.00 46.03 101 THR A N 1
ATOM 817 C CA . THR A 1 101 ? 10.034 0.156 16.526 1.00 46.03 101 THR A CA 1
ATOM 818 C C . THR A 1 101 ? 11.037 0.560 17.615 1.00 46.03 101 THR A C 1
ATOM 820 O O . THR A 1 101 ? 10.647 0.698 18.766 1.00 46.03 101 THR A O 1
ATOM 823 N N . SER A 1 102 ? 12.305 0.818 17.268 1.00 41.19 102 SER A N 1
ATOM 824 C CA . SER A 1 102 ? 13.360 1.212 18.220 1.00 41.19 102 SER A CA 1
ATOM 825 C C . SER A 1 102 ? 13.386 2.710 18.542 1.00 41.19 102 SER A C 1
ATOM 827 O O . SER A 1 102 ? 13.859 3.088 19.612 1.00 41.19 102 SER A O 1
ATOM 829 N N . LEU A 1 103 ? 12.879 3.574 17.652 1.00 44.56 103 LEU A N 1
ATOM 830 C CA . LEU A 1 103 ? 12.672 5.001 17.952 1.00 44.56 103 LEU A CA 1
ATOM 831 C C . LEU A 1 103 ? 11.464 5.229 18.875 1.00 44.56 103 LEU A C 1
ATOM 833 O O . LEU A 1 103 ? 11.387 6.250 19.558 1.00 44.56 103 LEU A O 1
ATOM 837 N N . SER A 1 104 ? 10.548 4.260 18.937 1.00 40.84 104 SER A N 1
ATOM 838 C CA . SER A 1 104 ? 9.564 4.150 20.005 1.00 40.84 104 SER A CA 1
ATOM 839 C C . SER A 1 104 ? 10.264 3.556 21.223 1.00 40.84 104 SER A C 1
ATOM 841 O O . SER A 1 104 ? 10.535 2.361 21.270 1.00 40.84 104 SER A O 1
ATOM 843 N N . GLY A 1 105 ? 10.593 4.383 22.215 1.00 34.28 105 GLY A N 1
ATOM 844 C CA . GLY A 1 105 ? 11.148 3.962 23.506 1.00 34.28 105 GLY A CA 1
ATOM 845 C C . GLY A 1 105 ? 10.177 3.123 24.348 1.00 34.28 105 GLY A C 1
ATOM 846 O O . GLY A 1 105 ? 9.920 3.439 25.506 1.00 34.28 105 GLY A O 1
ATOM 847 N N . SER A 1 106 ? 9.646 2.043 23.786 1.00 36.53 106 SER A N 1
ATOM 848 C CA . SER A 1 106 ? 8.722 1.116 24.415 1.00 36.53 106 SER A CA 1
ATOM 849 C C . SER A 1 106 ? 9.266 -0.289 24.202 1.00 36.53 106 SER A C 1
ATOM 851 O O . SER A 1 106 ? 9.074 -0.927 23.171 1.00 36.53 106 SER A O 1
ATOM 853 N N . ARG A 1 107 ? 9.974 -0.763 25.230 1.00 33.16 107 ARG A N 1
ATOM 854 C CA . ARG A 1 107 ? 10.162 -2.193 25.507 1.00 33.16 107 ARG A CA 1
ATOM 855 C C . ARG A 1 107 ? 8.821 -2.935 25.363 1.00 33.16 107 ARG A C 1
ATOM 857 O O . ARG A 1 107 ? 7.784 -2.297 25.535 1.00 33.16 107 ARG A O 1
ATOM 864 N N . PRO A 1 108 ? 8.828 -4.262 25.124 1.00 40.16 108 PRO A N 1
ATOM 865 C CA . PRO A 1 108 ? 7.619 -5.075 25.032 1.00 40.16 108 PRO A CA 1
ATOM 866 C C . PRO A 1 108 ? 6.913 -5.132 26.391 1.00 40.16 108 PRO A C 1
ATOM 868 O O . PRO A 1 108 ? 7.050 -6.087 27.151 1.00 40.16 108 PRO A O 1
ATOM 871 N N . LEU A 1 109 ? 6.178 -4.074 26.715 1.00 38.41 109 LEU A N 1
ATOM 872 C CA . LEU A 1 109 ? 5.106 -4.113 27.679 1.00 38.41 109 LEU A CA 1
ATOM 873 C C . LEU A 1 109 ? 3.856 -4.404 26.872 1.00 38.41 109 LEU A C 1
ATOM 875 O O . LEU A 1 109 ? 3.303 -3.550 26.182 1.00 38.41 109 LEU A O 1
ATOM 879 N N . LEU A 1 110 ? 3.460 -5.667 26.954 1.00 41.50 110 LEU A N 1
ATOM 880 C CA . LEU A 1 110 ? 2.064 -6.053 26.996 1.00 41.50 110 LEU A CA 1
ATOM 881 C C . LEU A 1 110 ? 1.399 -5.235 28.118 1.00 41.50 110 LEU A C 1
ATOM 883 O O . LEU A 1 110 ? 1.209 -5.736 29.220 1.00 41.50 110 LEU A O 1
ATOM 887 N N . ASP A 1 111 ? 1.132 -3.956 27.865 1.00 36.66 111 ASP A N 1
ATOM 888 C CA . ASP A 1 111 ? 0.057 -3.265 28.552 1.00 36.66 111 ASP A CA 1
ATOM 889 C C . ASP A 1 111 ? -1.239 -3.781 27.923 1.00 36.66 111 ASP A C 1
ATOM 891 O O . ASP A 1 111 ? -1.399 -3.853 26.700 1.00 36.66 111 ASP A O 1
ATOM 895 N N . ASP A 1 112 ? -2.127 -4.210 28.804 1.00 47.66 112 ASP A N 1
ATOM 896 C CA . ASP A 1 112 ? -3.326 -5.039 28.654 1.00 47.66 112 ASP A CA 1
ATOM 897 C C . ASP A 1 112 ? -4.452 -4.438 27.769 1.00 47.66 112 ASP A C 1
ATOM 899 O O . ASP A 1 112 ? -5.624 -4.774 27.908 1.00 47.66 112 ASP A O 1
ATOM 903 N N . HIS A 1 113 ? -4.144 -3.523 26.841 1.00 51.78 113 HIS A N 1
ATOM 904 C CA . HIS A 1 113 ? -5.144 -2.700 26.134 1.00 51.78 113 HIS A CA 1
ATOM 905 C C . HIS A 1 113 ? -5.054 -2.711 24.596 1.00 51.78 113 HIS A C 1
ATOM 907 O O . HIS A 1 113 ? -5.798 -1.999 23.927 1.00 51.78 113 HIS A O 1
ATOM 913 N N . GLY A 1 114 ? -4.168 -3.520 24.005 1.00 54.16 114 GLY A N 1
ATOM 914 C CA . GLY A 1 114 ? -4.023 -3.645 22.542 1.00 54.16 114 GLY A CA 1
ATOM 915 C C . GLY A 1 114 ? -4.360 -5.022 21.966 1.00 54.16 114 GLY A C 1
ATOM 916 O O . GLY A 1 114 ? -4.244 -5.221 20.758 1.00 54.16 114 GLY A O 1
ATOM 917 N N . VAL A 1 115 ? -4.735 -5.989 22.807 1.00 67.56 115 VAL A N 1
ATOM 918 C CA . VAL A 1 115 ? -5.003 -7.366 22.379 1.00 67.56 115 VAL A CA 1
ATOM 919 C C . VAL A 1 115 ? -6.490 -7.520 22.092 1.00 67.56 115 VAL A C 1
ATOM 921 O O . VAL A 1 115 ? -7.333 -7.261 22.947 1.00 67.56 115 VAL A O 1
ATOM 924 N N . LEU A 1 116 ? -6.808 -7.956 20.874 1.00 76.88 116 LEU A N 1
ATOM 925 C CA . LEU A 1 116 ? -8.167 -8.302 20.476 1.00 76.88 116 LEU A CA 1
ATOM 926 C C . LEU A 1 116 ? -8.756 -9.327 21.471 1.00 76.88 116 LEU A C 1
ATOM 928 O O . LEU A 1 116 ? -8.144 -10.382 21.672 1.00 76.88 116 LEU A O 1
ATOM 932 N N . PRO A 1 117 ? -9.929 -9.063 22.077 1.00 77.12 117 PRO A N 1
ATOM 933 C CA . PRO A 1 117 ? -10.548 -9.989 23.019 1.00 77.12 117 PRO A CA 1
ATOM 934 C C . PRO A 1 117 ? -10.720 -11.397 22.432 1.00 77.12 117 PRO A C 1
ATOM 936 O O . PRO A 1 117 ? -11.121 -11.568 21.277 1.00 77.12 117 PRO A O 1
ATOM 939 N N . GLN A 1 118 ? -10.441 -12.429 23.235 1.00 78.50 118 GLN A N 1
ATOM 940 C CA . GLN A 1 118 ? -10.519 -13.817 22.780 1.00 78.50 118 GLN A CA 1
ATOM 941 C C . GLN A 1 118 ? -11.936 -14.158 22.291 1.00 78.50 118 GLN A C 1
ATOM 943 O O . GLN A 1 118 ? -12.924 -13.940 22.989 1.00 78.50 118 GLN A O 1
ATOM 948 N N . GLY A 1 119 ? -12.035 -14.721 21.085 1.00 81.56 119 GLY A N 1
ATOM 949 C CA . GLY A 1 119 ? -13.319 -15.080 20.476 1.00 81.56 119 GLY A CA 1
ATOM 950 C C . GLY A 1 119 ? -14.042 -13.922 19.782 1.00 81.56 119 GLY A C 1
ATOM 951 O O . GLY A 1 119 ? -15.169 -14.119 19.329 1.00 81.56 119 GLY A O 1
ATOM 952 N N . TYR A 1 120 ? -13.408 -12.755 19.657 1.00 85.12 120 TYR A N 1
ATOM 953 C CA . TYR A 1 120 ? -13.900 -11.628 18.868 1.00 85.12 120 TYR A CA 1
ATOM 954 C C . TYR A 1 120 ? -13.014 -11.380 17.645 1.00 85.12 120 TYR A C 1
ATOM 956 O O . TYR A 1 120 ? -11.848 -11.767 17.612 1.00 85.12 120 TYR A O 1
ATOM 964 N N . GLU A 1 121 ? -13.588 -10.748 16.627 1.00 88.12 121 GLU A N 1
ATOM 965 C CA . GLU A 1 121 ? -12.893 -10.229 15.452 1.00 88.12 121 GLU A CA 1
ATOM 966 C C . GLU A 1 121 ? -13.414 -8.834 15.100 1.00 88.12 121 GLU A C 1
ATOM 968 O O . GLU A 1 121 ? -14.521 -8.459 15.496 1.00 88.12 121 GLU A O 1
ATOM 973 N N . PHE A 1 122 ? -12.617 -8.055 14.368 1.00 89.12 122 PHE A N 1
ATOM 974 C CA . PHE A 1 122 ? -13.063 -6.753 13.880 1.00 89.12 122 PHE A CA 1
ATOM 975 C C . PHE A 1 122 ? -14.261 -6.915 12.948 1.00 89.12 122 PHE A C 1
ATOM 977 O O . PHE A 1 122 ? -14.253 -7.731 12.020 1.00 89.12 122 PHE A O 1
ATOM 984 N N . ASP A 1 123 ? -15.289 -6.108 13.181 1.00 90.25 123 ASP A N 1
ATOM 985 C CA . ASP A 1 123 ? -16.418 -6.016 12.276 1.00 90.25 123 ASP A CA 1
ATOM 986 C C . ASP A 1 123 ? -16.021 -5.208 11.032 1.00 90.25 123 ASP A C 1
ATOM 988 O O . ASP A 1 123 ? -15.863 -3.989 11.077 1.00 90.25 123 ASP A O 1
ATOM 992 N N . ARG A 1 124 ? -15.842 -5.908 9.906 1.00 91.94 124 ARG A N 1
ATOM 993 C CA . ARG A 1 124 ? -15.442 -5.320 8.617 1.00 91.94 124 ARG A CA 1
ATOM 994 C C . ARG A 1 124 ? -16.615 -4.896 7.735 1.00 91.94 124 ARG A C 1
ATOM 996 O O . ARG A 1 124 ? -16.382 -4.436 6.620 1.00 91.94 124 ARG A O 1
ATOM 1003 N N . THR A 1 125 ? -17.858 -5.071 8.188 1.00 87.75 125 THR A N 1
ATOM 1004 C CA . THR A 1 125 ? -19.052 -4.870 7.346 1.00 87.75 125 THR A CA 1
ATOM 1005 C C . THR A 1 125 ? -19.202 -3.413 6.892 1.00 87.75 125 THR A C 1
ATOM 1007 O O . THR A 1 125 ? -19.621 -3.159 5.766 1.00 87.75 125 THR A O 1
ATOM 1010 N N . ASP A 1 126 ? -18.783 -2.470 7.737 1.00 88.06 126 ASP A N 1
ATOM 1011 C CA . ASP A 1 126 ? -18.836 -1.021 7.498 1.00 88.06 126 ASP A CA 1
ATOM 1012 C C . ASP A 1 126 ? -17.485 -0.350 7.823 1.00 88.06 126 ASP A C 1
ATOM 1014 O O . ASP A 1 126 ? -17.405 0.682 8.487 1.00 88.06 126 ASP A O 1
ATOM 1018 N N . ASP A 1 127 ? -16.385 -0.998 7.424 1.00 93.56 127 ASP A N 1
ATOM 1019 C CA . ASP A 1 127 ? -15.026 -0.484 7.622 1.00 93.56 127 ASP A CA 1
ATOM 1020 C C . ASP A 1 127 ? -14.457 0.047 6.300 1.00 93.56 127 ASP A C 1
ATOM 1022 O O . ASP A 1 127 ? -13.893 -0.692 5.483 1.00 93.56 127 ASP A O 1
ATOM 1026 N N . ASN A 1 128 ? -14.618 1.355 6.080 1.00 94.94 128 ASN A N 1
ATOM 1027 C CA . ASN A 1 128 ? -14.135 2.021 4.871 1.00 94.94 128 ASN A CA 1
ATOM 1028 C C . ASN A 1 128 ? -12.609 1.973 4.734 1.00 94.94 128 ASN A C 1
ATOM 1030 O O . ASN A 1 128 ? -12.105 1.852 3.615 1.00 94.94 128 ASN A O 1
ATOM 1034 N N . VAL A 1 129 ? -11.872 2.029 5.850 1.00 95.81 129 VAL A N 1
ATOM 1035 C CA . VAL A 1 129 ? -10.403 1.961 5.844 1.00 95.81 129 VAL A CA 1
ATOM 1036 C C . VAL A 1 129 ? -9.961 0.576 5.386 1.00 95.81 129 VAL A C 1
ATOM 1038 O O . VAL A 1 129 ? -9.167 0.465 4.454 1.00 95.81 129 VAL A O 1
ATOM 1041 N N . HIS A 1 130 ? -10.542 -0.485 5.959 1.00 96.38 130 HIS A N 1
ATOM 1042 C CA . HIS A 1 130 ? -10.304 -1.856 5.504 1.00 96.38 130 HIS A CA 1
ATOM 1043 C C . HIS A 1 130 ? -10.627 -2.013 4.014 1.00 96.38 130 HIS A C 1
ATOM 1045 O O . HIS A 1 130 ? -9.800 -2.508 3.250 1.00 96.38 130 HIS A O 1
ATOM 1051 N N . ARG A 1 131 ? -11.804 -1.554 3.566 1.00 97.31 131 ARG A N 1
ATOM 1052 C CA . ARG A 1 131 ? -12.188 -1.635 2.150 1.00 97.31 131 ARG A CA 1
ATOM 1053 C C . ARG A 1 131 ? -11.170 -0.934 1.247 1.00 97.31 131 ARG A C 1
ATOM 1055 O O . ARG A 1 131 ? -10.743 -1.531 0.263 1.00 97.31 131 ARG A O 1
ATOM 1062 N N . SER A 1 132 ? -10.745 0.276 1.601 1.00 97.38 132 SER A N 1
ATOM 1063 C CA . SER A 1 132 ? -9.775 1.060 0.826 1.00 97.38 132 SER A CA 1
ATOM 1064 C C . SER A 1 132 ? -8.397 0.394 0.774 1.00 97.38 132 SER A C 1
ATOM 1066 O O . SER A 1 132 ? -7.813 0.280 -0.301 1.00 97.38 132 SER A O 1
ATOM 1068 N N . VAL A 1 133 ? -7.907 -0.160 1.891 1.00 97.50 133 VAL A N 1
ATOM 1069 C CA . VAL A 1 133 ? -6.656 -0.944 1.925 1.00 97.50 133 VAL A CA 1
ATOM 1070 C C . VAL A 1 133 ? -6.716 -2.121 0.951 1.00 97.50 133 VAL A C 1
ATOM 1072 O O . VAL A 1 133 ? -5.784 -2.338 0.174 1.00 97.50 133 VAL A O 1
ATOM 1075 N N . PHE A 1 134 ? -7.820 -2.869 0.942 1.00 96.88 134 PHE A N 1
ATOM 1076 C CA . PHE A 1 134 ? -7.977 -4.007 0.038 1.00 96.88 134 PHE A CA 1
ATOM 1077 C C . PHE A 1 134 ? -8.107 -3.595 -1.431 1.00 96.88 134 PHE A C 1
ATOM 1079 O O . PHE A 1 134 ? -7.618 -4.327 -2.293 1.00 96.88 134 PHE A O 1
ATOM 1086 N N . LYS A 1 135 ? -8.690 -2.428 -1.734 1.00 98.12 135 LYS A N 1
ATOM 1087 C CA . LYS A 1 135 ? -8.669 -1.881 -3.098 1.00 98.12 135 LYS A CA 1
ATOM 1088 C C . LYS A 1 135 ? -7.240 -1.572 -3.556 1.00 98.12 135 LYS A C 1
ATOM 1090 O O . LYS A 1 135 ? -6.868 -1.988 -4.652 1.00 98.12 135 LYS A O 1
ATOM 1095 N N . VAL A 1 136 ? -6.409 -0.952 -2.709 1.00 97.88 136 VAL A N 1
ATOM 1096 C CA . VAL A 1 136 ? -4.985 -0.700 -3.017 1.00 97.88 136 VAL A CA 1
ATOM 1097 C C . VAL A 1 136 ? -4.237 -2.012 -3.259 1.00 97.88 136 VAL A C 1
ATOM 1099 O O . VAL A 1 136 ? -3.588 -2.173 -4.292 1.00 97.88 136 VAL A O 1
ATOM 1102 N N . VAL A 1 137 ? -4.361 -2.987 -2.353 1.00 97.44 137 VAL A N 1
ATOM 1103 C CA . VAL A 1 137 ? -3.720 -4.308 -2.499 1.00 97.44 137 VAL A CA 1
ATOM 1104 C C . VAL A 1 137 ? -4.205 -5.023 -3.767 1.00 97.44 137 VAL A C 1
ATOM 1106 O O . VAL A 1 137 ? -3.407 -5.638 -4.475 1.00 97.44 137 VAL A O 1
ATOM 1109 N N . GLY A 1 138 ? -5.496 -4.915 -4.087 1.00 96.12 138 GLY A N 1
ATOM 1110 C CA . GLY A 1 138 ? -6.079 -5.436 -5.321 1.00 96.12 138 GLY A CA 1
ATOM 1111 C C . GLY A 1 138 ? -5.494 -4.776 -6.571 1.00 96.12 138 GLY A C 1
ATOM 1112 O O . GLY A 1 138 ? -5.119 -5.480 -7.507 1.00 96.12 138 GLY A O 1
ATOM 1113 N N . ALA A 1 139 ? -5.342 -3.450 -6.570 1.00 97.81 139 ALA A N 1
ATOM 1114 C CA . ALA A 1 139 ? -4.728 -2.698 -7.662 1.00 97.81 139 ALA A CA 1
ATOM 1115 C C . ALA A 1 139 ? -3.251 -3.074 -7.867 1.00 97.81 139 ALA A C 1
ATOM 1117 O O . ALA A 1 139 ? -2.828 -3.293 -9.001 1.00 97.81 139 ALA A O 1
ATOM 1118 N N . VAL A 1 140 ? -2.484 -3.234 -6.782 1.00 97.25 140 VAL A N 1
ATOM 1119 C CA . VAL A 1 140 ? -1.092 -3.716 -6.839 1.00 97.25 140 VAL A CA 1
ATOM 1120 C C . VAL A 1 140 ? -1.030 -5.145 -7.380 1.00 97.25 140 VAL A C 1
ATOM 1122 O O . VAL A 1 140 ? -0.210 -5.444 -8.245 1.00 97.25 140 VAL A O 1
ATOM 1125 N N . SER A 1 141 ? -1.927 -6.030 -6.932 1.00 96.19 141 SER A N 1
ATOM 1126 C CA . SER A 1 141 ? -2.018 -7.393 -7.468 1.00 96.19 141 SER A CA 1
ATOM 1127 C C . SER A 1 141 ? -2.359 -7.396 -8.960 1.00 96.19 141 SER A C 1
ATOM 1129 O O . SER A 1 141 ?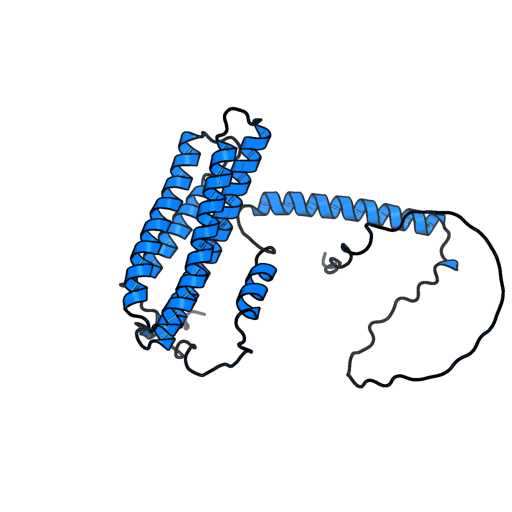 -1.824 -8.212 -9.706 1.00 96.19 141 SER A O 1
ATOM 1131 N N . ASN A 1 142 ? -3.216 -6.479 -9.411 1.00 95.62 142 ASN A N 1
ATOM 1132 C CA . ASN A 1 142 ? -3.556 -6.335 -10.822 1.00 95.62 142 ASN A CA 1
ATOM 1133 C C . ASN A 1 142 ? -2.369 -5.837 -11.662 1.00 95.62 142 ASN A C 1
ATOM 1135 O O . ASN A 1 142 ? -2.132 -6.378 -12.742 1.00 95.62 142 ASN A O 1
ATOM 1139 N N . LEU A 1 143 ? -1.605 -4.861 -11.154 1.00 95.38 143 LEU A N 1
ATOM 1140 C CA . LEU A 1 143 ? -0.351 -4.425 -11.775 1.00 95.38 143 LEU A CA 1
ATOM 1141 C C . LEU A 1 143 ? 0.612 -5.608 -11.913 1.00 95.38 143 LEU A C 1
ATOM 1143 O O . LEU A 1 143 ? 1.063 -5.871 -13.017 1.00 95.38 143 LEU A O 1
ATOM 1147 N N . SER A 1 144 ? 0.853 -6.352 -10.830 1.00 94.62 144 SER A N 1
ATOM 1148 C CA . SER A 1 144 ? 1.748 -7.519 -10.811 1.00 94.62 144 SER A CA 1
ATOM 1149 C C . SER A 1 144 ? 1.335 -8.600 -11.813 1.00 94.62 144 SER A C 1
ATOM 1151 O O . SER A 1 144 ? 2.157 -9.062 -12.596 1.00 94.62 144 SER A O 1
ATOM 1153 N N . LYS A 1 145 ? 0.044 -8.949 -11.870 1.00 93.75 145 LYS A N 1
ATOM 1154 C CA . LYS A 1 145 ? -0.476 -9.948 -12.822 1.00 93.75 145 LYS A CA 1
ATOM 1155 C C . LYS A 1 145 ? -0.375 -9.513 -14.279 1.00 93.75 145 LYS A C 1
ATOM 1157 O O . LYS A 1 145 ? -0.226 -10.356 -15.154 1.00 93.75 145 LYS A O 1
ATOM 1162 N N . SER A 1 146 ? -0.525 -8.218 -14.532 1.00 91.94 146 SER A N 1
ATOM 1163 C CA . SER A 1 146 ? -0.489 -7.660 -15.885 1.00 91.94 146 SER A CA 1
ATOM 1164 C C . SER A 1 146 ? 0.925 -7.267 -16.311 1.00 91.94 146 SER A C 1
ATOM 1166 O O . SER A 1 146 ? 1.104 -6.839 -17.447 1.00 91.94 146 SER A O 1
ATOM 1168 N N . PHE A 1 147 ? 1.907 -7.350 -15.408 1.00 93.62 147 PHE A N 1
ATOM 1169 C CA . PHE A 1 147 ? 3.242 -6.814 -15.619 1.00 93.62 147 PHE A CA 1
ATOM 1170 C C . PHE A 1 147 ? 4.025 -7.622 -16.655 1.00 93.62 147 PHE A C 1
ATOM 1172 O O . PHE A 1 147 ? 4.150 -8.839 -16.561 1.00 93.62 147 PHE A O 1
ATOM 1179 N N . VAL A 1 148 ? 4.607 -6.907 -17.614 1.00 90.25 148 VAL A N 1
ATOM 1180 C CA . VAL A 1 148 ? 5.550 -7.400 -18.614 1.00 90.25 148 VAL A CA 1
ATOM 1181 C C . VAL A 1 148 ? 6.604 -6.299 -18.782 1.00 90.25 148 VAL A C 1
ATOM 1183 O O . VAL A 1 148 ? 6.205 -5.137 -18.913 1.00 90.25 148 VAL A O 1
ATOM 1186 N N . PRO A 1 149 ? 7.917 -6.608 -18.776 1.00 82.06 149 PRO A N 1
ATOM 1187 C CA . PRO A 1 149 ? 8.978 -5.595 -18.855 1.00 82.06 149 PRO A CA 1
ATOM 1188 C C . PRO A 1 149 ? 8.828 -4.627 -20.040 1.00 82.06 149 PRO A C 1
ATOM 1190 O O . PRO A 1 149 ? 8.963 -3.414 -19.873 1.00 82.06 149 PRO A O 1
ATOM 1193 N N . SER A 1 150 ? 8.425 -5.153 -21.196 1.00 85.44 150 SER A N 1
ATOM 1194 C CA . SER A 1 150 ? 8.239 -4.430 -22.458 1.00 85.44 150 SER A CA 1
ATOM 1195 C C . SER A 1 150 ? 6.784 -4.012 -22.736 1.00 85.44 150 SER A C 1
ATOM 1197 O O . SER A 1 150 ? 6.388 -3.843 -23.890 1.00 85.44 150 SER A O 1
ATOM 1199 N N . MET A 1 151 ? 5.947 -3.862 -21.699 1.00 91.00 151 MET A N 1
ATOM 1200 C CA . MET A 1 151 ? 4.558 -3.424 -21.891 1.00 91.00 151 MET A CA 1
ATOM 1201 C C . MET A 1 151 ? 4.444 -1.984 -22.405 1.00 91.00 151 MET A C 1
ATOM 1203 O O . MET A 1 151 ? 5.323 -1.149 -22.191 1.00 91.00 151 MET A O 1
ATOM 1207 N N . ASP A 1 152 ? 3.297 -1.676 -23.012 1.00 92.12 152 ASP A N 1
ATOM 1208 C CA . ASP A 1 152 ? 2.990 -0.328 -23.476 1.00 92.12 152 ASP A CA 1
ATOM 1209 C C . ASP A 1 152 ? 2.948 0.696 -22.324 1.00 92.12 152 ASP A C 1
ATOM 1211 O O . ASP A 1 152 ? 2.384 0.460 -21.248 1.00 92.12 152 ASP A O 1
ATOM 1215 N N . ASN A 1 153 ? 3.507 1.881 -22.584 1.00 91.81 153 ASN A N 1
ATOM 1216 C CA . ASN A 1 153 ? 3.594 2.959 -21.604 1.00 91.81 153 ASN A CA 1
ATOM 1217 C C . ASN A 1 153 ? 2.214 3.462 -21.162 1.00 91.81 153 ASN A C 1
ATOM 1219 O O . ASN A 1 153 ? 2.038 3.785 -19.985 1.00 91.81 153 ASN A O 1
ATOM 1223 N N . ALA A 1 154 ? 1.222 3.523 -22.056 1.00 93.94 154 ALA A N 1
ATOM 1224 C CA . ALA A 1 154 ? -0.113 3.979 -21.681 1.00 93.94 154 ALA A CA 1
ATOM 1225 C C . ALA A 1 154 ? -0.793 2.972 -20.742 1.00 93.94 154 ALA A C 1
ATOM 1227 O O . ALA A 1 154 ? -1.398 3.380 -19.745 1.00 93.94 154 ALA A O 1
ATOM 1228 N N . GLN A 1 155 ? -0.636 1.670 -21.005 1.00 94.50 155 GLN A N 1
ATOM 1229 C CA . GLN A 1 155 ? -1.130 0.612 -20.121 1.00 94.50 155 GLN A CA 1
ATOM 1230 C C . GLN A 1 155 ? -0.438 0.640 -18.752 1.00 94.50 155 GLN A C 1
ATOM 1232 O O . GLN A 1 155 ? -1.118 0.615 -17.722 1.00 94.50 155 GLN A O 1
ATOM 1237 N N . PHE A 1 156 ? 0.892 0.750 -18.723 1.00 95.19 156 PHE A N 1
ATOM 1238 C CA . PHE A 1 156 ? 1.659 0.829 -17.479 1.00 95.19 156 PHE A CA 1
ATOM 1239 C C . PHE A 1 156 ? 1.223 2.020 -16.617 1.00 95.19 156 PHE A C 1
ATOM 1241 O O . PHE A 1 156 ? 0.896 1.872 -15.436 1.00 95.19 156 PHE A O 1
ATOM 1248 N N . VAL A 1 157 ? 1.125 3.202 -17.232 1.00 95.94 157 VAL A N 1
ATOM 1249 C CA . VAL A 1 157 ? 0.669 4.429 -16.568 1.00 95.94 157 VAL A CA 1
ATOM 1250 C C . VAL A 1 157 ? -0.755 4.282 -16.042 1.00 95.94 157 VAL A C 1
ATOM 1252 O O . VAL A 1 157 ? -1.048 4.768 -14.950 1.00 95.94 157 VAL A O 1
ATOM 1255 N N . ALA A 1 158 ? -1.650 3.624 -16.782 1.00 96.69 158 ALA A N 1
ATOM 1256 C CA . ALA A 1 158 ? -3.015 3.385 -16.326 1.00 96.69 158 ALA A CA 1
ATOM 1257 C C . ALA A 1 158 ? -3.046 2.520 -15.054 1.00 96.69 158 ALA A C 1
ATOM 1259 O O . ALA A 1 158 ? -3.732 2.882 -14.097 1.00 96.69 158 ALA A O 1
ATOM 1260 N N . LEU A 1 159 ? -2.264 1.437 -14.999 1.00 96.75 159 LEU A N 1
ATOM 1261 C CA . LEU A 1 159 ? -2.192 0.552 -13.830 1.00 96.75 159 LEU A CA 1
ATOM 1262 C C . LEU A 1 159 ? -1.651 1.279 -12.590 1.00 96.75 159 LEU A C 1
ATOM 1264 O O . LEU A 1 159 ? -2.255 1.208 -11.519 1.00 96.75 159 LEU A O 1
ATOM 1268 N N . VAL A 1 160 ? -0.561 2.039 -12.736 1.00 96.00 160 VAL A N 1
ATOM 1269 C CA . VAL A 1 160 ? 0.004 2.821 -11.622 1.00 96.00 160 VAL A CA 1
ATOM 1270 C C . VAL A 1 160 ? -0.966 3.917 -11.174 1.00 96.00 160 VAL A C 1
ATOM 1272 O O . VAL A 1 160 ? -1.137 4.140 -9.975 1.00 96.00 160 VAL A O 1
ATOM 1275 N N . LYS A 1 161 ? -1.672 4.569 -12.109 1.00 96.69 161 LYS A N 1
ATOM 1276 C CA . LYS A 1 161 ? -2.702 5.565 -11.779 1.00 96.69 161 LYS A CA 1
ATOM 1277 C C . LYS A 1 161 ? -3.808 4.982 -10.907 1.00 96.69 161 LYS A C 1
ATOM 1279 O O . LYS A 1 161 ? -4.178 5.636 -9.933 1.00 96.69 161 LYS A O 1
ATOM 1284 N N . VAL A 1 162 ? -4.293 3.774 -11.207 1.00 97.88 162 VAL A N 1
ATOM 1285 C CA . VAL A 1 162 ? -5.292 3.092 -10.365 1.00 97.88 162 VAL A CA 1
ATOM 1286 C C . VAL A 1 162 ? -4.770 2.958 -8.935 1.00 97.88 162 VAL A C 1
ATOM 1288 O O . VAL A 1 162 ? -5.435 3.429 -8.019 1.00 97.88 162 VAL A O 1
ATOM 1291 N N . ILE A 1 163 ? -3.548 2.448 -8.739 1.00 97.69 163 ILE A N 1
ATOM 1292 C CA . ILE A 1 163 ? -2.940 2.324 -7.400 1.00 97.69 163 ILE A CA 1
ATOM 1293 C C . ILE A 1 163 ? -2.908 3.681 -6.683 1.00 97.69 163 ILE A C 1
ATOM 1295 O O . ILE A 1 163 ? -3.316 3.783 -5.528 1.00 97.69 163 ILE A O 1
ATOM 1299 N N . THR A 1 164 ? -2.462 4.743 -7.363 1.00 96.81 164 THR A N 1
ATOM 1300 C CA . THR A 1 164 ? -2.376 6.075 -6.741 1.00 96.81 164 THR A CA 1
ATOM 1301 C C . THR A 1 164 ? -3.738 6.687 -6.415 1.00 96.81 164 THR A C 1
ATOM 1303 O O . THR A 1 164 ? -3.838 7.453 -5.461 1.00 96.81 164 THR A O 1
ATOM 1306 N N . ASN A 1 165 ? -4.786 6.375 -7.181 1.00 97.75 165 ASN A N 1
ATOM 1307 C CA . ASN A 1 165 ? -6.142 6.841 -6.897 1.00 97.75 165 ASN A CA 1
ATOM 1308 C C . ASN A 1 165 ? -6.724 6.127 -5.675 1.00 97.75 165 ASN A C 1
ATOM 1310 O O . ASN A 1 165 ? -7.216 6.796 -4.771 1.00 97.75 165 ASN A O 1
ATOM 1314 N N . GLU A 1 166 ? -6.582 4.803 -5.610 1.00 98.06 166 GLU A N 1
ATOM 1315 C CA . GLU A 1 166 ? -7.012 4.014 -4.450 1.00 98.06 166 GLU A CA 1
ATOM 1316 C C . GLU A 1 166 ? -6.264 4.433 -3.176 1.00 98.06 166 GLU A C 1
ATOM 1318 O O . GLU A 1 166 ? -6.850 4.527 -2.100 1.00 98.06 166 GLU A O 1
ATOM 1323 N N . LEU A 1 167 ? -4.974 4.769 -3.289 1.00 97.06 167 LEU A N 1
ATOM 1324 C CA . LEU A 1 167 ? -4.188 5.247 -2.152 1.00 97.06 167 LEU A CA 1
ATOM 1325 C C . LEU A 1 167 ? -4.641 6.635 -1.661 1.00 97.06 167 LEU A C 1
ATOM 1327 O O . LEU A 1 167 ? -4.633 6.901 -0.462 1.00 97.06 167 LEU A O 1
ATOM 1331 N N . LYS A 1 168 ? -5.078 7.522 -2.563 1.00 97.19 168 LYS A N 1
ATOM 1332 C CA . LYS A 1 168 ? -5.674 8.812 -2.175 1.00 97.19 168 LYS A CA 1
ATOM 1333 C C . LYS A 1 168 ? -7.017 8.628 -1.474 1.00 97.19 168 LYS A C 1
ATOM 1335 O O . LYS A 1 168 ? -7.280 9.336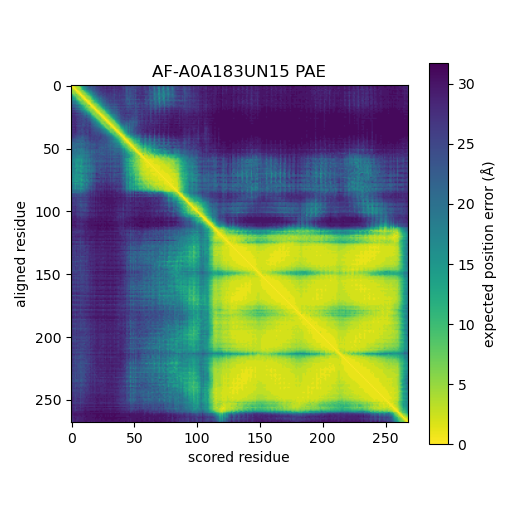 -0.505 1.00 97.19 168 LYS A O 1
ATOM 1340 N N . GLU A 1 169 ? -7.845 7.692 -1.945 1.00 97.50 169 GLU A N 1
ATOM 1341 C CA . GLU A 1 169 ? -9.087 7.315 -1.259 1.00 97.50 169 GLU A CA 1
ATOM 1342 C C . GLU A 1 169 ? -8.771 6.774 0.144 1.00 97.50 169 GLU A C 1
ATOM 1344 O O . GLU A 1 169 ? -9.372 7.219 1.117 1.00 97.50 169 GLU A O 1
ATOM 1349 N N . LEU A 1 170 ? -7.738 5.933 0.285 1.00 97.56 170 LEU A N 1
ATOM 1350 C CA . LEU A 1 170 ? -7.275 5.457 1.591 1.00 97.56 170 LEU A CA 1
ATOM 1351 C C . LEU A 1 170 ? -6.880 6.603 2.536 1.00 97.56 170 LEU A C 1
ATOM 1353 O O . LEU A 1 170 ? -7.291 6.584 3.692 1.00 97.56 170 LEU A O 1
ATOM 1357 N N . PHE A 1 171 ? -6.120 7.605 2.081 1.00 96.31 171 PHE A N 1
ATOM 1358 C CA . PHE A 1 171 ? -5.766 8.758 2.926 1.00 96.31 171 PHE A CA 1
ATOM 1359 C C . PHE A 1 171 ? -6.983 9.603 3.313 1.00 96.31 171 PHE A C 1
ATOM 1361 O O . PHE A 1 171 ? -7.055 10.129 4.428 1.00 96.31 171 PHE A O 1
ATOM 1368 N N . HIS A 1 172 ? -7.972 9.703 2.424 1.00 96.44 172 HIS A N 1
ATOM 1369 C CA . HIS A 1 172 ? -9.231 10.364 2.737 1.00 96.44 172 HIS A CA 1
ATOM 1370 C C . HIS A 1 172 ? -9.996 9.628 3.847 1.00 96.44 172 HIS A C 1
ATOM 1372 O O . HIS A 1 172 ? -10.345 10.239 4.857 1.00 96.44 172 HIS A O 1
ATOM 1378 N N . GLU A 1 173 ? -10.190 8.315 3.709 1.00 96.19 173 GLU A N 1
ATOM 1379 C CA . GLU A 1 173 ? -10.865 7.489 4.721 1.00 96.19 173 GLU A CA 1
ATOM 1380 C C . GLU A 1 173 ? -10.061 7.403 6.030 1.00 96.19 173 GLU A C 1
ATOM 1382 O O . GLU A 1 173 ? -10.638 7.426 7.119 1.00 96.19 173 GLU A O 1
ATOM 1387 N N . SER A 1 174 ? -8.725 7.378 5.949 1.00 95.19 174 SER A N 1
ATOM 1388 C CA . SER A 1 174 ? -7.828 7.472 7.109 1.00 95.19 174 SER A CA 1
ATOM 1389 C C . SER A 1 174 ? -8.093 8.750 7.898 1.00 95.19 174 SER A C 1
ATOM 1391 O O . SER A 1 174 ? -8.320 8.697 9.104 1.00 95.19 174 SER A O 1
ATOM 1393 N N . SER A 1 175 ? -8.166 9.895 7.214 1.00 94.50 175 SER A N 1
ATOM 1394 C CA . SER A 1 175 ? -8.420 11.195 7.846 1.00 94.50 175 SER A CA 1
ATOM 1395 C C . SER A 1 175 ? -9.752 11.227 8.601 1.00 94.50 175 SER A C 1
ATOM 1397 O O . SER A 1 175 ? -9.828 11.786 9.696 1.00 94.50 175 SER A O 1
ATOM 1399 N N . GLN A 1 176 ? -10.794 10.590 8.056 1.00 93.25 176 GLN A N 1
ATOM 1400 C CA . GLN A 1 176 ? -12.083 10.450 8.740 1.00 93.25 176 GLN A CA 1
ATOM 1401 C C . GLN A 1 176 ? -11.981 9.535 9.969 1.00 93.25 176 GLN A C 1
ATOM 1403 O O . GLN A 1 176 ? -12.527 9.850 11.026 1.00 93.25 176 GLN A O 1
ATOM 1408 N N . CYS A 1 177 ? -11.243 8.426 9.861 1.00 91.19 177 CYS A N 1
ATOM 1409 C CA . CYS A 1 177 ? -11.008 7.511 10.977 1.00 91.19 177 CYS A CA 1
ATOM 1410 C C . CYS A 1 177 ? -10.203 8.178 12.104 1.00 91.19 177 CYS A C 1
ATOM 1412 O O . CYS A 1 177 ? -10.552 8.023 13.275 1.00 91.19 177 CYS A O 1
ATOM 1414 N N . LEU A 1 178 ? -9.164 8.952 11.773 1.00 91.50 178 LEU A N 1
ATOM 1415 C CA . LEU A 1 178 ? -8.316 9.665 12.733 1.00 91.50 178 LEU A CA 1
ATOM 1416 C C . LEU A 1 178 ? -9.127 10.603 13.637 1.00 91.50 178 LEU A C 1
ATOM 1418 O O . LEU A 1 178 ? -8.826 10.699 14.823 1.00 91.50 178 LEU A O 1
ATOM 1422 N N . ALA A 1 179 ? -10.191 11.227 13.120 1.00 91.19 179 ALA A N 1
ATOM 1423 C CA . ALA A 1 179 ? -11.059 12.115 13.897 1.00 91.19 179 ALA A CA 1
ATOM 1424 C C . ALA A 1 179 ? -11.788 11.412 15.061 1.00 91.19 179 ALA A C 1
ATOM 1426 O O . ALA A 1 179 ? -12.197 12.075 16.012 1.00 91.19 179 ALA A O 1
ATOM 1427 N N . SER A 1 180 ? -11.938 10.085 15.001 1.00 89.75 180 SER A N 1
ATOM 1428 C CA . SER A 1 180 ? -12.560 9.278 16.062 1.00 89.75 180 SER A CA 1
ATOM 1429 C C . SER A 1 180 ? -11.574 8.758 17.117 1.00 89.75 180 SER A C 1
ATOM 1431 O O . SER A 1 180 ? -11.999 8.251 18.151 1.00 89.75 180 SER A O 1
ATOM 1433 N N . LEU A 1 181 ? -10.265 8.869 16.868 1.00 91.25 181 LEU A N 1
ATOM 1434 C CA . LEU A 1 181 ? -9.215 8.321 17.729 1.00 91.25 181 LEU A CA 1
ATOM 1435 C C . LEU A 1 181 ? -8.715 9.348 18.750 1.00 91.25 181 LEU A C 1
ATOM 1437 O O . LEU A 1 181 ? -8.796 10.557 18.529 1.00 91.25 181 LEU A O 1
ATOM 1441 N N . GLN A 1 182 ? -8.117 8.870 19.843 1.00 90.00 182 GLN A N 1
ATOM 1442 C CA . GLN A 1 182 ? -7.453 9.737 20.821 1.00 90.00 182 GLN A CA 1
ATOM 1443 C C . GLN A 1 182 ? -6.189 10.398 20.227 1.00 90.00 182 GLN A C 1
ATOM 1445 O O . GLN A 1 182 ? -5.494 9.771 19.425 1.00 90.00 182 GLN A O 1
ATOM 1450 N N . PRO A 1 183 ? -5.804 11.625 20.641 1.00 89.12 183 PRO A N 1
ATOM 1451 C CA . PRO A 1 183 ? -4.679 12.353 20.036 1.00 89.12 183 PRO A CA 1
ATOM 1452 C C . PRO A 1 183 ? -3.328 11.622 20.066 1.00 89.12 183 PRO A C 1
ATOM 1454 O O . PRO A 1 183 ? -2.505 11.814 19.173 1.00 89.12 183 PRO A O 1
ATOM 1457 N N . ALA A 1 184 ? -3.072 10.799 21.089 1.00 85.94 184 ALA A N 1
ATOM 1458 C CA . ALA A 1 184 ? -1.853 9.991 21.165 1.00 85.94 184 ALA A CA 1
ATOM 1459 C C . ALA A 1 184 ? -1.823 8.907 20.071 1.00 85.94 184 ALA A C 1
ATOM 1461 O O . ALA A 1 184 ? -0.809 8.732 19.398 1.00 85.94 184 ALA A O 1
ATOM 1462 N N . GLU A 1 185 ? -2.964 8.259 19.845 1.00 88.94 185 GLU A N 1
ATOM 1463 C CA . GLU A 1 185 ? -3.146 7.192 18.860 1.00 88.94 185 GLU A CA 1
ATOM 1464 C C . GLU A 1 185 ? -3.152 7.717 17.422 1.00 88.94 185 GLU A C 1
ATOM 1466 O O . GLU A 1 185 ? -2.597 7.085 16.522 1.00 88.94 185 GLU A O 1
ATOM 1471 N N . GLN A 1 186 ? -3.693 8.922 17.210 1.00 90.75 186 GLN A N 1
ATOM 1472 C CA . GLN A 1 186 ? -3.650 9.600 15.912 1.00 90.75 186 GLN A CA 1
ATOM 1473 C C . GLN A 1 186 ? -2.215 9.748 15.393 1.00 90.75 186 GLN A C 1
ATOM 1475 O O . GLN A 1 186 ? -1.951 9.452 14.228 1.00 90.75 186 GLN A O 1
ATOM 1480 N N . ARG A 1 187 ? -1.272 10.161 16.254 1.00 89.00 187 ARG A N 1
ATOM 1481 C CA . ARG A 1 187 ? 0.134 10.341 15.851 1.00 89.00 187 ARG A CA 1
ATOM 1482 C C . ARG A 1 187 ? 0.761 9.033 15.384 1.00 89.00 187 ARG A C 1
ATOM 1484 O O . ARG A 1 187 ? 1.477 9.032 14.389 1.00 89.00 187 ARG A O 1
ATOM 1491 N N . GLN A 1 188 ? 0.478 7.927 16.071 1.00 86.19 188 GLN A N 1
ATOM 1492 C CA . GLN A 1 188 ? 1.033 6.623 15.708 1.00 86.19 188 GLN A CA 1
ATOM 1493 C C . GLN A 1 188 ? 0.558 6.175 14.322 1.00 86.19 188 GLN A C 1
ATOM 1495 O O . GLN A 1 188 ? 1.359 5.724 13.505 1.00 86.19 188 GLN A O 1
ATOM 1500 N N . VAL A 1 189 ? -0.732 6.346 14.028 1.00 91.75 189 VAL A N 1
ATOM 1501 C CA . VAL A 1 189 ? -1.294 6.029 12.708 1.00 91.75 189 VAL A CA 1
ATOM 1502 C C . VAL A 1 189 ? -0.705 6.944 11.625 1.00 91.75 189 VAL A C 1
ATOM 1504 O O . VAL A 1 189 ? -0.308 6.459 10.566 1.00 91.75 189 VAL A O 1
ATOM 1507 N N . GLN A 1 190 ? -0.545 8.242 11.906 1.00 92.00 190 GLN A N 1
ATOM 1508 C CA . GLN A 1 190 ? 0.053 9.215 10.978 1.00 92.00 190 GLN A CA 1
ATOM 1509 C C . GLN A 1 190 ? 1.517 8.911 10.621 1.00 92.00 190 GLN A C 1
ATOM 1511 O O . GLN A 1 190 ? 1.944 9.170 9.492 1.00 92.00 190 GLN A O 1
ATOM 1516 N N . LEU A 1 191 ? 2.300 8.346 11.546 1.00 89.56 191 LEU A N 1
ATOM 1517 C CA . LEU A 1 191 ? 3.671 7.909 11.253 1.00 89.56 191 LEU A CA 1
ATOM 1518 C C . LEU A 1 191 ? 3.685 6.813 10.181 1.00 89.56 191 LEU A C 1
ATOM 1520 O O . LEU A 1 191 ? 4.480 6.877 9.242 1.00 89.56 191 LEU A O 1
ATOM 1524 N N . VAL A 1 192 ? 2.768 5.847 10.273 1.00 90.44 192 VAL A N 1
AT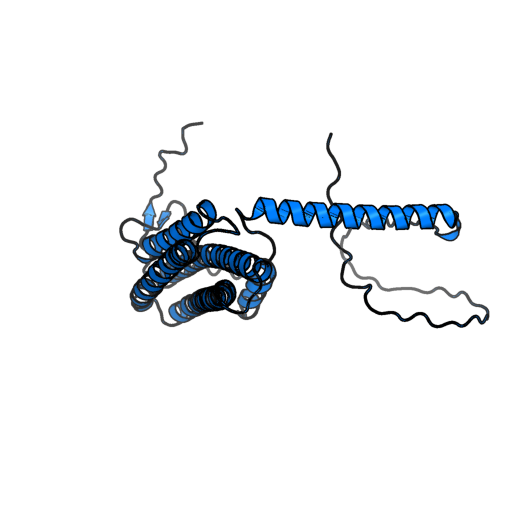OM 1525 C CA . VAL A 1 192 ? 2.634 4.787 9.264 1.00 90.44 192 VAL A CA 1
ATOM 1526 C C . VAL A 1 192 ? 2.059 5.343 7.956 1.00 90.44 192 VAL A C 1
ATOM 1528 O O . VAL A 1 192 ? 2.521 4.982 6.876 1.00 90.44 192 VAL A O 1
ATOM 1531 N N . GLU A 1 193 ? 1.118 6.285 8.020 1.00 91.50 193 GLU A N 1
ATOM 1532 C CA . GLU A 1 193 ? 0.597 6.973 6.830 1.00 91.50 193 GLU A CA 1
ATOM 1533 C C . GLU A 1 193 ? 1.703 7.731 6.069 1.00 91.50 193 GLU A C 1
ATOM 1535 O O . GLU A 1 193 ? 1.757 7.717 4.837 1.00 91.50 193 GLU A O 1
ATOM 1540 N N . THR A 1 194 ? 2.660 8.319 6.794 1.00 91.94 194 THR A N 1
ATOM 1541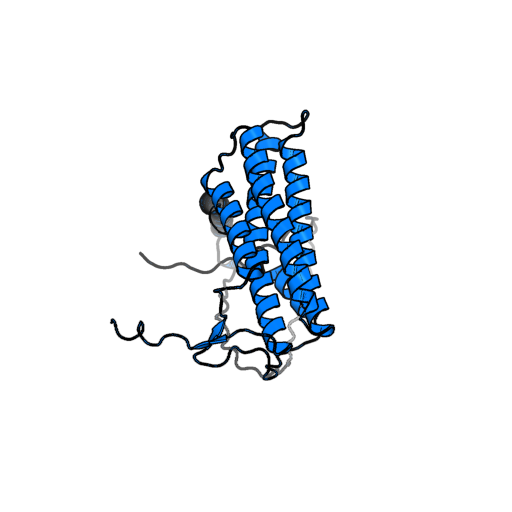 C CA . THR A 1 194 ? 3.824 8.999 6.203 1.00 91.94 194 THR A CA 1
ATOM 1542 C C . THR A 1 194 ? 4.700 8.038 5.393 1.00 91.94 194 THR A C 1
ATOM 1544 O O . THR A 1 194 ? 5.221 8.429 4.341 1.00 91.94 194 THR A O 1
ATOM 1547 N N . LEU A 1 195 ? 4.833 6.783 5.841 1.00 92.38 195 LEU A N 1
ATOM 1548 C CA . LEU A 1 195 ? 5.547 5.727 5.117 1.00 92.38 195 LEU A CA 1
ATOM 1549 C C . LEU A 1 195 ? 4.850 5.396 3.790 1.00 92.38 195 LEU A C 1
ATOM 1551 O O . LEU A 1 195 ? 5.503 5.394 2.750 1.00 92.38 195 LEU A O 1
ATOM 1555 N N . LEU A 1 196 ? 3.522 5.238 3.796 1.00 95.38 196 LEU A N 1
ATOM 1556 C CA . LEU A 1 196 ? 2.740 5.038 2.565 1.00 95.38 196 LEU A CA 1
ATOM 1557 C C . LEU A 1 196 ? 2.903 6.210 1.588 1.00 95.38 196 LEU A C 1
ATOM 1559 O O . LEU A 1 196 ? 3.042 6.025 0.377 1.00 95.38 196 LEU A O 1
ATOM 1563 N N . GLY A 1 197 ? 2.929 7.437 2.116 1.00 94.31 197 GLY A N 1
ATOM 1564 C CA . GLY A 1 197 ? 3.203 8.631 1.325 1.00 94.31 197 GLY A CA 1
ATOM 1565 C C . GLY A 1 197 ? 4.602 8.620 0.699 1.00 94.31 197 GLY A C 1
ATOM 1566 O O . GLY A 1 197 ? 4.773 9.104 -0.422 1.00 94.31 197 GLY A O 1
ATOM 1567 N N . ALA A 1 198 ? 5.604 8.073 1.393 1.00 94.88 198 ALA A N 1
ATOM 1568 C CA . ALA A 1 198 ? 6.953 7.904 0.858 1.00 94.88 198 ALA A CA 1
ATOM 1569 C C . ALA A 1 198 ? 6.993 6.870 -0.273 1.00 94.88 198 ALA A C 1
ATOM 1571 O O . ALA A 1 198 ? 7.535 7.175 -1.335 1.00 94.88 198 ALA A O 1
ATOM 1572 N N . ASP A 1 199 ? 6.343 5.717 -0.101 1.00 95.06 199 ASP A N 1
ATOM 1573 C CA . ASP A 1 199 ? 6.243 4.693 -1.147 1.00 95.06 199 ASP A CA 1
ATOM 1574 C C . ASP A 1 199 ? 5.588 5.251 -2.418 1.00 95.06 199 ASP A C 1
ATOM 1576 O O . ASP A 1 199 ? 6.093 5.053 -3.523 1.00 95.06 199 ASP A O 1
ATOM 1580 N N . MET A 1 200 ? 4.511 6.034 -2.277 1.00 95.31 200 MET A N 1
ATOM 1581 C CA . MET A 1 200 ? 3.853 6.688 -3.413 1.00 95.31 200 MET A CA 1
ATOM 1582 C C . MET A 1 200 ? 4.787 7.639 -4.170 1.00 95.31 200 MET A C 1
ATOM 1584 O O . MET A 1 200 ? 4.793 7.651 -5.403 1.00 95.31 200 MET A O 1
ATOM 1588 N N . ARG A 1 201 ? 5.584 8.439 -3.449 1.00 95.12 201 ARG A N 1
ATOM 1589 C CA . ARG A 1 201 ? 6.568 9.344 -4.066 1.00 95.12 201 ARG A CA 1
ATOM 1590 C C . ARG A 1 201 ? 7.673 8.568 -4.778 1.00 95.12 201 ARG A C 1
ATOM 1592 O O . ARG A 1 201 ? 8.050 8.959 -5.882 1.00 95.12 201 ARG A O 1
ATOM 1599 N N . ASN A 1 202 ? 8.139 7.471 -4.187 1.00 94.38 202 ASN A N 1
ATOM 1600 C CA . ASN A 1 202 ? 9.152 6.601 -4.780 1.00 94.38 202 ASN A CA 1
ATOM 1601 C C . ASN A 1 202 ? 8.632 5.947 -6.069 1.00 94.38 202 ASN A C 1
ATOM 1603 O O . ASN A 1 202 ? 9.294 6.043 -7.099 1.00 94.38 202 ASN A O 1
ATOM 1607 N N . MET A 1 203 ? 7.404 5.413 -6.069 1.00 95.12 203 MET A N 1
ATOM 1608 C CA . MET A 1 203 ? 6.766 4.905 -7.293 1.00 95.12 203 MET A CA 1
ATOM 1609 C C . MET A 1 203 ? 6.664 5.986 -8.373 1.00 95.12 203 MET A C 1
ATOM 1611 O O . MET A 1 203 ? 6.968 5.728 -9.533 1.00 95.12 203 MET A O 1
ATOM 1615 N N . ALA A 1 204 ? 6.253 7.206 -8.014 1.00 93.56 204 ALA A N 1
ATOM 1616 C CA . ALA A 1 204 ? 6.134 8.305 -8.971 1.00 93.56 204 ALA A CA 1
ATOM 1617 C C . ALA A 1 204 ? 7.494 8.739 -9.546 1.00 93.56 204 ALA A C 1
ATOM 1619 O O . ALA A 1 204 ? 7.574 9.116 -10.716 1.00 93.56 204 ALA A O 1
ATOM 1620 N N . GLN A 1 205 ? 8.560 8.690 -8.743 1.00 94.19 205 GLN A N 1
ATOM 1621 C CA . GLN A 1 205 ? 9.926 8.945 -9.197 1.00 94.19 205 GLN A CA 1
ATOM 1622 C C . GLN A 1 205 ? 10.386 7.869 -10.185 1.00 94.19 205 GLN A C 1
ATOM 1624 O O . GLN A 1 205 ? 10.815 8.221 -11.282 1.00 94.19 205 GLN A O 1
ATOM 1629 N N . SER A 1 206 ? 10.248 6.587 -9.841 1.00 93.19 206 SER A N 1
ATOM 1630 C CA . SER A 1 206 ? 10.630 5.480 -10.726 1.00 93.19 206 SER A CA 1
ATOM 1631 C C . SER A 1 206 ? 9.790 5.462 -12.003 1.00 93.19 206 SER A C 1
ATOM 1633 O O . SER A 1 206 ? 10.323 5.274 -13.090 1.00 93.19 206 SER A O 1
ATOM 1635 N N . MET A 1 207 ? 8.496 5.782 -11.917 1.00 94.19 207 MET A N 1
ATOM 1636 C CA . MET A 1 207 ? 7.635 5.898 -13.095 1.00 94.19 207 MET A CA 1
ATOM 1637 C C . MET A 1 207 ? 8.069 7.042 -14.018 1.00 94.19 207 MET A C 1
ATOM 1639 O O . MET A 1 207 ? 7.979 6.899 -15.231 1.00 94.19 207 MET A O 1
ATOM 1643 N N . ARG A 1 208 ? 8.575 8.163 -13.485 1.00 94.06 208 ARG A N 1
ATOM 1644 C CA . ARG A 1 208 ? 9.159 9.221 -14.326 1.00 94.06 208 ARG A CA 1
ATOM 1645 C C . ARG A 1 208 ? 10.404 8.748 -15.070 1.00 94.06 208 ARG A C 1
ATOM 1647 O O . ARG A 1 208 ? 10.564 9.117 -16.225 1.00 94.06 208 ARG A O 1
ATOM 1654 N N . MET A 1 209 ? 11.247 7.934 -14.435 1.00 92.50 209 MET A N 1
ATOM 1655 C CA . MET A 1 209 ? 12.416 7.344 -15.096 1.00 92.50 209 MET A CA 1
ATOM 1656 C C . MET A 1 209 ? 11.999 6.356 -16.192 1.00 92.50 209 MET A C 1
ATOM 1658 O O . MET A 1 209 ? 12.545 6.402 -17.285 1.00 92.50 209 MET A O 1
ATOM 1662 N N . ALA A 1 210 ? 10.963 5.547 -15.942 1.00 91.44 210 ALA A N 1
ATOM 1663 C CA . ALA A 1 210 ? 10.418 4.587 -16.908 1.00 91.44 210 ALA A CA 1
ATOM 1664 C C . ALA A 1 210 ? 9.808 5.227 -18.170 1.00 91.44 210 ALA A C 1
ATOM 1666 O O . ALA A 1 210 ? 9.542 4.529 -19.145 1.00 91.44 210 ALA A O 1
ATOM 1667 N N . LEU A 1 211 ? 9.533 6.533 -18.132 1.00 92.12 211 LEU A N 1
ATOM 1668 C CA . LEU A 1 211 ? 8.913 7.300 -19.215 1.00 92.12 211 LEU A CA 1
AT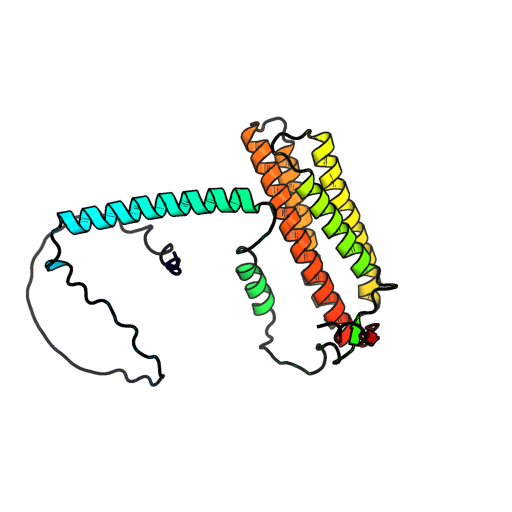OM 1669 C C . LEU A 1 211 ? 9.838 8.402 -19.750 1.00 92.12 211 LEU A C 1
ATOM 1671 O O . LEU A 1 211 ? 9.383 9.278 -20.485 1.00 92.12 211 LEU A O 1
ATOM 1675 N N . ALA A 1 212 ? 11.106 8.412 -19.338 1.00 91.56 212 ALA A N 1
ATOM 1676 C CA . ALA A 1 212 ? 12.054 9.434 -19.745 1.00 91.56 212 ALA A CA 1
ATOM 1677 C C . ALA A 1 212 ? 12.425 9.263 -21.227 1.00 91.56 212 ALA A C 1
ATOM 1679 O O . ALA A 1 212 ? 12.873 8.203 -21.649 1.00 91.56 212 ALA A O 1
ATOM 1680 N N . GLU A 1 213 ? 12.273 10.328 -22.016 1.00 85.81 213 GLU A N 1
ATOM 1681 C CA . GLU A 1 213 ? 12.503 10.307 -23.473 1.00 85.81 213 GLU A CA 1
ATOM 1682 C C . GLU A 1 213 ? 13.969 10.051 -23.865 1.00 85.81 213 GLU A C 1
ATOM 1684 O O . GLU A 1 213 ? 14.255 9.681 -25.000 1.00 85.81 213 GLU A O 1
ATOM 1689 N N . ASN A 1 214 ? 14.903 10.269 -22.938 1.00 88.94 214 ASN A N 1
ATOM 1690 C CA . ASN A 1 214 ? 16.344 10.126 -23.137 1.00 88.94 214 ASN A CA 1
ATOM 1691 C C . ASN A 1 214 ? 16.937 8.851 -22.511 1.00 88.94 214 ASN A C 1
ATOM 1693 O O . ASN A 1 214 ? 18.157 8.690 -22.542 1.00 88.94 214 ASN A O 1
ATOM 1697 N N . ALA A 1 215 ? 16.112 7.995 -21.906 1.00 88.31 215 ALA A N 1
ATOM 1698 C CA . ALA A 1 215 ? 16.559 6.751 -21.290 1.00 88.31 215 ALA A CA 1
ATOM 1699 C C . ALA A 1 215 ? 16.723 5.641 -22.337 1.00 88.31 215 ALA A C 1
ATOM 1701 O O . ALA A 1 215 ? 16.038 5.629 -23.363 1.00 88.31 215 ALA A O 1
ATOM 1702 N N . THR A 1 216 ? 17.632 4.700 -22.079 1.00 92.25 216 THR A N 1
ATOM 1703 C CA . THR A 1 216 ? 17.714 3.487 -22.897 1.00 92.25 216 THR A CA 1
ATOM 1704 C C . THR A 1 216 ? 16.506 2.584 -22.629 1.00 92.25 216 THR A C 1
ATOM 1706 O O . THR A 1 216 ? 15.799 2.740 -21.631 1.00 92.25 216 THR A O 1
ATOM 1709 N N . GLU A 1 217 ? 16.244 1.632 -23.524 1.00 88.94 217 GLU A N 1
ATOM 1710 C CA . GLU A 1 217 ? 15.162 0.660 -23.324 1.00 88.94 217 GLU A CA 1
ATOM 1711 C C . GLU A 1 217 ? 15.380 -0.173 -22.049 1.00 88.94 217 GLU A C 1
ATOM 1713 O O . GLU A 1 217 ? 14.451 -0.327 -21.258 1.00 88.94 217 GLU A O 1
ATOM 1718 N N . GLU A 1 218 ? 16.621 -0.593 -21.788 1.00 90.81 218 GLU A N 1
ATOM 1719 C CA . GLU A 1 218 ? 17.021 -1.309 -20.569 1.00 90.81 218 GLU A CA 1
ATOM 1720 C C . GLU A 1 218 ? 16.760 -0.481 -19.298 1.00 90.81 218 GLU A C 1
ATOM 1722 O O . GLU A 1 218 ? 16.163 -0.979 -18.341 1.00 90.81 218 GLU A O 1
ATOM 1727 N N . ASP A 1 219 ? 17.101 0.813 -19.307 1.00 91.25 219 ASP A N 1
ATOM 1728 C CA . ASP A 1 219 ? 16.814 1.719 -18.186 1.00 91.25 219 ASP A CA 1
ATOM 1729 C C . ASP A 1 219 ? 15.305 1.843 -17.923 1.00 91.25 219 ASP A C 1
ATOM 1731 O O . ASP A 1 219 ? 14.863 1.913 -16.770 1.00 91.25 219 ASP A O 1
ATOM 1735 N N . CYS A 1 220 ? 14.495 1.866 -18.986 1.00 91.31 220 CYS A N 1
ATOM 1736 C CA . CYS A 1 220 ? 13.042 1.943 -18.868 1.00 91.31 220 CYS A CA 1
ATOM 1737 C C . CYS A 1 220 ? 12.470 0.659 -18.261 1.00 91.31 220 CYS A C 1
ATOM 1739 O O . CYS A 1 220 ? 11.633 0.728 -17.358 1.00 91.31 220 CYS A O 1
ATOM 1741 N N . GLU A 1 221 ? 12.926 -0.509 -18.716 1.00 92.44 221 GLU A N 1
ATOM 1742 C CA . GLU A 1 221 ? 12.529 -1.802 -18.154 1.00 92.44 221 GLU A CA 1
ATOM 1743 C C . GLU A 1 221 ? 12.921 -1.923 -16.680 1.00 92.44 221 GLU A C 1
ATOM 1745 O O . GLU A 1 221 ? 12.085 -2.302 -15.851 1.00 92.44 221 GLU A O 1
ATOM 1750 N N . GLN A 1 222 ? 14.145 -1.523 -16.325 1.00 92.12 222 GLN A N 1
ATOM 1751 C CA . GLN A 1 222 ? 14.596 -1.517 -14.938 1.00 92.12 222 GLN A CA 1
ATOM 1752 C C . GLN A 1 222 ? 13.742 -0.576 -14.084 1.00 92.12 222 GLN A C 1
ATOM 1754 O O . GLN A 1 222 ? 13.267 -0.957 -13.013 1.00 92.12 222 GLN A O 1
ATOM 1759 N N . ALA A 1 223 ? 13.458 0.634 -14.567 1.00 93.25 223 ALA A N 1
ATOM 1760 C CA . ALA A 1 223 ? 12.605 1.577 -13.855 1.00 93.25 223 ALA A CA 1
ATOM 1761 C C . ALA A 1 223 ? 11.169 1.047 -13.665 1.00 93.25 223 ALA A C 1
ATOM 1763 O O . ALA A 1 223 ? 10.573 1.254 -12.604 1.00 93.25 223 ALA A O 1
ATOM 1764 N N . ARG A 1 224 ? 10.611 0.311 -14.640 1.00 93.81 224 ARG A N 1
ATOM 1765 C CA . ARG A 1 224 ? 9.311 -0.373 -14.499 1.00 93.81 224 ARG A CA 1
ATOM 1766 C C . ARG A 1 224 ? 9.354 -1.465 -13.427 1.00 93.81 224 ARG A C 1
ATOM 1768 O O . ARG A 1 224 ? 8.415 -1.559 -12.632 1.00 93.81 224 ARG A O 1
ATOM 1775 N N . ARG A 1 225 ? 10.436 -2.251 -13.358 1.00 94.44 225 ARG A N 1
ATOM 1776 C CA . ARG A 1 225 ? 10.652 -3.249 -12.291 1.00 94.44 225 ARG A CA 1
ATOM 1777 C C . ARG A 1 225 ? 10.740 -2.584 -10.915 1.00 94.44 225 ARG A C 1
ATOM 1779 O O . ARG A 1 225 ? 10.104 -3.053 -9.973 1.00 94.44 225 ARG A O 1
ATOM 1786 N N . GLU A 1 226 ? 11.415 -1.441 -10.804 1.00 94.88 226 GLU A N 1
ATOM 1787 C CA . GLU A 1 226 ? 11.488 -0.674 -9.551 1.00 94.88 226 GLU A CA 1
ATOM 1788 C C . GLU A 1 226 ? 10.125 -0.129 -9.097 1.00 94.88 226 GLU A C 1
ATOM 1790 O O . GLU A 1 226 ? 9.808 -0.142 -7.902 1.00 94.88 226 GLU A O 1
ATOM 1795 N N . VAL A 1 227 ? 9.277 0.317 -10.031 1.00 96.19 227 VAL A N 1
ATOM 1796 C CA . VAL A 1 227 ? 7.888 0.688 -9.709 1.00 96.19 227 VAL A CA 1
ATOM 1797 C C . VAL A 1 227 ? 7.129 -0.514 -9.157 1.00 96.19 227 VAL A C 1
ATOM 1799 O O . VAL A 1 227 ? 6.470 -0.380 -8.127 1.00 96.19 227 VAL A O 1
ATOM 1802 N N . LEU A 1 228 ? 7.227 -1.681 -9.803 1.00 95.81 228 LEU A N 1
ATOM 1803 C CA . LEU A 1 228 ? 6.553 -2.899 -9.348 1.00 95.81 228 LEU A CA 1
ATOM 1804 C C . LEU A 1 228 ? 7.023 -3.307 -7.942 1.00 95.81 228 LEU A C 1
ATOM 1806 O O . LEU A 1 228 ? 6.200 -3.557 -7.061 1.00 95.81 228 LEU A O 1
ATOM 1810 N N . LYS A 1 229 ? 8.337 -3.299 -7.705 1.00 95.44 229 LYS A N 1
ATOM 1811 C CA . LYS A 1 229 ? 8.947 -3.576 -6.398 1.00 95.44 229 LYS A CA 1
ATOM 1812 C C . LYS A 1 229 ? 8.423 -2.632 -5.316 1.00 95.44 229 LYS A C 1
ATOM 1814 O O . LYS A 1 229 ? 7.981 -3.077 -4.256 1.00 95.44 229 LYS A O 1
ATOM 1819 N N . THR A 1 230 ? 8.402 -1.333 -5.605 1.00 95.69 230 THR A N 1
ATOM 1820 C CA . THR A 1 230 ? 7.881 -0.320 -4.676 1.00 95.69 230 THR A CA 1
ATOM 1821 C C . THR A 1 230 ? 6.376 -0.493 -4.442 1.00 95.69 230 THR A C 1
ATOM 1823 O O . THR A 1 230 ? 5.913 -0.357 -3.312 1.00 95.69 230 THR A O 1
ATOM 1826 N N . ALA A 1 231 ? 5.601 -0.861 -5.467 1.00 96.19 231 ALA A N 1
ATOM 1827 C CA . ALA A 1 231 ? 4.170 -1.136 -5.341 1.00 96.19 231 ALA A CA 1
ATOM 1828 C C . ALA A 1 231 ? 3.890 -2.347 -4.434 1.00 96.19 231 ALA A C 1
ATOM 1830 O O . ALA A 1 231 ? 2.969 -2.312 -3.615 1.00 96.19 231 ALA A O 1
ATOM 1831 N N . HIS A 1 232 ? 4.701 -3.404 -4.519 1.00 95.19 232 HIS A N 1
ATOM 1832 C CA . HIS A 1 232 ? 4.606 -4.540 -3.600 1.00 95.19 232 HIS A CA 1
ATOM 1833 C C . HIS A 1 232 ? 4.918 -4.144 -2.155 1.00 95.19 232 HIS A C 1
ATOM 1835 O O . HIS A 1 232 ? 4.188 -4.541 -1.242 1.00 95.19 232 HIS A O 1
ATOM 1841 N N . GLN A 1 233 ? 5.947 -3.319 -1.947 1.00 93.69 233 GLN A N 1
ATOM 1842 C CA . GLN A 1 233 ? 6.260 -2.783 -0.624 1.00 93.69 233 GLN A CA 1
ATOM 1843 C C . GLN A 1 233 ? 5.115 -1.914 -0.081 1.00 93.69 233 GLN A C 1
ATOM 1845 O O . GLN A 1 233 ? 4.720 -2.079 1.074 1.00 93.69 233 GLN A O 1
ATOM 1850 N N . LEU A 1 234 ? 4.511 -1.072 -0.926 1.00 95.25 234 LEU A N 1
ATOM 1851 C CA . LEU A 1 234 ? 3.324 -0.290 -0.583 1.00 95.25 234 LEU A CA 1
ATOM 1852 C C . LEU A 1 234 ? 2.170 -1.196 -0.131 1.00 95.25 234 LEU A C 1
ATOM 1854 O O . LEU A 1 234 ? 1.540 -0.919 0.886 1.00 95.25 234 LEU A O 1
ATOM 1858 N N . ALA A 1 235 ? 1.889 -2.288 -0.849 1.00 95.81 235 ALA A N 1
ATOM 1859 C CA . ALA A 1 235 ? 0.822 -3.219 -0.477 1.00 95.81 235 ALA A CA 1
ATOM 1860 C C . ALA A 1 235 ? 1.074 -3.891 0.882 1.00 95.81 235 ALA A C 1
ATOM 1862 O O . ALA A 1 235 ? 0.136 -4.076 1.660 1.00 95.81 235 ALA A O 1
ATOM 1863 N N . PHE A 1 236 ? 2.327 -4.238 1.186 1.00 93.88 236 PHE A N 1
ATOM 1864 C CA . PHE A 1 236 ? 2.710 -4.728 2.509 1.00 93.88 236 PHE A CA 1
ATOM 1865 C C . PHE A 1 236 ? 2.480 -3.656 3.584 1.00 93.88 236 PHE A C 1
ATOM 1867 O O . PHE A 1 236 ? 1.807 -3.912 4.584 1.00 93.88 236 PHE A O 1
ATOM 1874 N N . ASN A 1 237 ? 2.949 -2.432 3.338 1.00 92.94 237 ASN A N 1
ATOM 1875 C CA . ASN A 1 237 ? 2.791 -1.314 4.263 1.00 92.94 237 ASN A CA 1
ATOM 1876 C C . ASN A 1 237 ? 1.313 -0.940 4.474 1.00 92.94 237 ASN A C 1
ATOM 1878 O O . ASN A 1 237 ? 0.944 -0.545 5.575 1.00 92.94 237 ASN A O 1
ATOM 1882 N N . CYS A 1 238 ? 0.438 -1.119 3.476 1.00 96.12 238 CYS A N 1
ATOM 1883 C CA . CYS A 1 238 ? -1.006 -0.896 3.620 1.00 96.12 238 CYS A CA 1
ATOM 1884 C C . CYS A 1 238 ? -1.655 -1.886 4.598 1.00 96.12 238 CYS A C 1
ATOM 1886 O O . CYS A 1 238 ? -2.548 -1.509 5.356 1.00 96.12 238 CYS A O 1
ATOM 1888 N N . LYS A 1 239 ? -1.205 -3.149 4.615 1.00 93.25 239 LYS A N 1
ATOM 1889 C CA . LYS A 1 239 ? -1.668 -4.133 5.608 1.00 93.25 239 LYS A CA 1
ATOM 1890 C C . LYS A 1 239 ? -1.207 -3.747 7.008 1.00 93.25 239 LYS A C 1
ATOM 1892 O O . LYS A 1 239 ? -2.012 -3.746 7.932 1.00 93.25 239 LYS A O 1
ATOM 1897 N N . HIS A 1 240 ? 0.053 -3.344 7.139 1.00 91.62 240 HIS A N 1
ATOM 1898 C CA . HIS A 1 240 ? 0.583 -2.872 8.413 1.00 91.62 240 HIS A CA 1
ATOM 1899 C C . HIS A 1 240 ? -0.124 -1.597 8.908 1.00 91.62 240 HIS A C 1
ATOM 1901 O O . HIS A 1 240 ? -0.429 -1.457 10.089 1.00 91.62 240 HIS A O 1
ATOM 1907 N N . PHE A 1 241 ? -0.453 -0.679 7.999 1.00 95.19 241 PHE A N 1
ATOM 1908 C CA . PHE A 1 241 ? -1.273 0.489 8.300 1.00 95.19 241 PHE A CA 1
ATOM 1909 C C . PHE A 1 241 ? -2.639 0.092 8.872 1.00 95.19 241 PHE A C 1
ATOM 1911 O O . PHE A 1 241 ? -3.044 0.637 9.896 1.00 95.19 241 PHE A O 1
ATOM 1918 N N . LEU A 1 242 ? -3.316 -0.893 8.273 1.00 94.75 242 LEU A N 1
ATOM 1919 C CA . LEU A 1 242 ? -4.585 -1.405 8.792 1.00 94.75 242 LEU A CA 1
ATOM 1920 C C . LEU A 1 242 ? -4.439 -1.985 10.207 1.00 94.75 242 LEU A C 1
ATOM 1922 O O . LEU A 1 242 ? -5.244 -1.667 11.076 1.00 94.75 242 LEU A O 1
ATOM 1926 N N . GLU A 1 243 ? -3.391 -2.771 10.463 1.00 92.00 243 GLU A N 1
ATOM 1927 C CA . GLU A 1 243 ? -3.088 -3.308 11.799 1.00 92.00 243 GLU A CA 1
ATOM 1928 C C . GLU A 1 243 ? -2.829 -2.195 12.827 1.00 92.00 243 GLU A C 1
ATOM 1930 O O . GLU A 1 243 ? -3.277 -2.288 13.974 1.00 92.00 243 GLU A O 1
ATOM 1935 N N . SER A 1 244 ? -2.140 -1.125 12.417 1.00 92.38 244 SER A N 1
ATOM 1936 C CA . SER A 1 244 ? -1.889 0.057 13.247 1.00 92.38 244 SER A CA 1
ATOM 1937 C C . SER A 1 244 ? -3.191 0.788 13.585 1.00 92.38 244 SER A C 1
ATOM 1939 O O . SER A 1 244 ? -3.437 1.102 14.751 1.00 92.38 244 SER A O 1
ATOM 1941 N N . VAL A 1 245 ? -4.069 0.984 12.594 1.00 93.38 245 VAL A N 1
ATOM 1942 C CA . VAL A 1 245 ? -5.404 1.576 12.774 1.00 93.38 245 VAL A CA 1
ATOM 1943 C C . VAL A 1 245 ? -6.268 0.725 13.701 1.00 93.38 245 VAL A C 1
ATOM 1945 O O . VAL A 1 245 ? -6.895 1.251 14.616 1.00 93.38 245 VAL A O 1
ATOM 1948 N N . ASP A 1 246 ? -6.296 -0.588 13.504 1.00 92.94 246 ASP A N 1
ATOM 1949 C CA . ASP A 1 246 ? -7.079 -1.513 14.321 1.00 92.94 246 ASP A CA 1
ATOM 1950 C C . ASP A 1 246 ? -6.602 -1.530 15.777 1.00 92.94 246 ASP A C 1
ATOM 1952 O O . ASP A 1 246 ? -7.405 -1.443 16.709 1.00 92.94 246 ASP A O 1
ATOM 1956 N N . SER A 1 247 ? -5.286 -1.543 15.975 1.00 90.94 247 SER A N 1
ATOM 1957 C CA . SER A 1 247 ? -4.671 -1.401 17.294 1.00 90.94 247 SER A CA 1
ATOM 1958 C C . SER A 1 247 ? -5.018 -0.057 17.951 1.00 90.94 247 SER A C 1
ATOM 1960 O O . SER A 1 247 ? -5.338 -0.009 19.137 1.00 90.94 247 SER A O 1
ATOM 1962 N N . ALA A 1 248 ? -5.003 1.036 17.184 1.00 91.06 248 ALA A N 1
ATOM 1963 C CA . ALA A 1 248 ? -5.374 2.368 17.660 1.00 91.06 248 ALA A CA 1
ATOM 1964 C C . ALA A 1 248 ? -6.865 2.467 18.029 1.00 91.06 248 ALA A C 1
ATOM 1966 O O . ALA A 1 248 ? -7.216 3.116 19.017 1.00 91.06 248 ALA A O 1
ATOM 1967 N N . ARG A 1 249 ? -7.744 1.793 17.274 1.00 93.25 249 ARG A N 1
ATOM 1968 C CA . ARG A 1 249 ? -9.183 1.694 17.566 1.00 93.25 249 ARG A CA 1
ATOM 1969 C C . ARG A 1 249 ? -9.445 0.956 18.877 1.00 93.25 249 ARG A C 1
ATOM 1971 O O . ARG A 1 249 ? -10.303 1.400 19.634 1.00 93.25 249 ARG A O 1
ATOM 1978 N N . LEU A 1 250 ? -8.708 -0.125 19.156 1.00 90.94 250 LEU A N 1
ATOM 1979 C CA . LEU A 1 250 ? -8.790 -0.849 20.433 1.00 90.94 250 LEU A CA 1
ATOM 1980 C C . LEU A 1 250 ? -8.358 0.043 21.601 1.00 90.94 250 LEU A C 1
ATOM 1982 O O . LEU A 1 250 ? -9.105 0.193 22.561 1.00 90.94 250 LEU A O 1
ATOM 1986 N N . ARG A 1 251 ? -7.202 0.709 21.484 1.00 90.00 251 ARG A N 1
ATOM 1987 C CA . ARG A 1 251 ? -6.683 1.600 22.538 1.00 90.00 251 ARG A CA 1
ATOM 1988 C C . ARG A 1 251 ? -7.529 2.856 22.761 1.00 90.00 251 ARG A C 1
ATOM 1990 O O . ARG A 1 251 ? -7.497 3.426 23.846 1.00 90.00 251 ARG A O 1
ATOM 1997 N N . SER A 1 252 ? -8.282 3.287 21.750 1.00 89.50 252 SER A N 1
ATOM 1998 C CA . SER A 1 252 ? -9.213 4.418 21.848 1.00 89.50 252 SER A CA 1
ATOM 1999 C C . SER A 1 252 ? -10.635 4.013 22.268 1.00 89.50 252 SER A C 1
ATOM 2001 O O . SER A 1 252 ? -11.484 4.894 22.352 1.00 89.50 252 SER A O 1
ATOM 2003 N N . ASP A 1 253 ? -10.902 2.721 22.501 1.00 87.88 253 ASP A N 1
ATOM 2004 C CA . ASP A 1 253 ? -12.227 2.162 22.830 1.00 87.88 253 ASP A CA 1
ATOM 2005 C C . ASP A 1 253 ? -13.332 2.481 21.794 1.00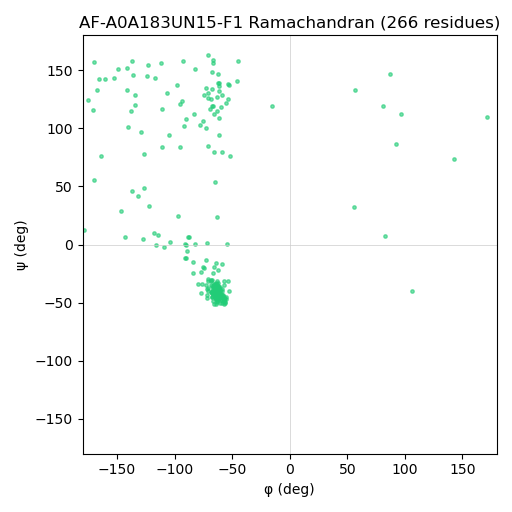 87.88 253 ASP A C 1
ATOM 2007 O O . ASP A 1 253 ? -14.509 2.634 22.108 1.00 87.88 253 ASP A O 1
ATOM 2011 N N . VAL A 1 254 ? -12.950 2.587 20.515 1.00 89.75 254 VAL A N 1
ATOM 2012 C CA . VAL A 1 254 ? -13.873 2.831 19.380 1.00 89.75 254 VAL A CA 1
ATOM 2013 C C . VAL A 1 254 ? -13.939 1.648 18.409 1.00 89.75 254 VAL A C 1
ATOM 2015 O O . VAL A 1 254 ? -14.510 1.743 17.319 1.00 89.75 254 VAL A O 1
ATOM 2018 N N . ALA A 1 255 ? -13.325 0.520 18.771 1.00 89.00 255 ALA A N 1
ATOM 2019 C CA . ALA A 1 255 ? -13.293 -0.676 17.942 1.00 89.00 255 ALA A CA 1
ATOM 2020 C C . ALA A 1 255 ? -14.681 -1.325 17.830 1.00 89.00 255 ALA A C 1
ATOM 2022 O O . ALA A 1 255 ? -15.298 -1.708 18.823 1.00 89.00 255 ALA A O 1
ATOM 2023 N N . LYS A 1 256 ? -15.147 -1.529 16.593 1.00 88.56 256 LYS A N 1
ATOM 2024 C CA . LYS A 1 256 ? -16.333 -2.344 16.308 1.00 88.56 256 LYS A CA 1
ATOM 2025 C C . LYS A 1 256 ? -15.919 -3.816 16.252 1.00 88.56 256 LYS A C 1
ATOM 2027 O O . LYS A 1 256 ? -15.182 -4.214 15.349 1.00 88.56 256 LYS A O 1
ATOM 2032 N N . LEU A 1 257 ? -16.376 -4.617 17.213 1.00 89.69 257 LEU A N 1
ATOM 2033 C CA . LEU A 1 257 ? -16.045 -6.039 17.327 1.00 89.69 257 LEU A CA 1
ATOM 2034 C C . LEU A 1 257 ? -17.296 -6.909 17.183 1.00 89.69 257 LEU A C 1
ATOM 2036 O O . LEU A 1 257 ? -18.360 -6.576 17.700 1.00 89.69 257 LEU A O 1
ATOM 2040 N N . LYS A 1 258 ? -17.150 -8.068 16.543 1.00 89.56 258 LYS A N 1
ATOM 2041 C CA . LYS A 1 258 ? -18.176 -9.115 16.466 1.00 89.56 258 LYS A CA 1
ATOM 2042 C C . LYS A 1 258 ? -17.635 -10.433 17.008 1.00 89.56 258 LYS A C 1
ATOM 2044 O O . LYS A 1 258 ? -16.427 -10.666 17.012 1.00 89.56 258 LYS A O 1
ATOM 2049 N N . ARG A 1 259 ? -18.525 -11.303 17.487 1.00 87.00 259 ARG A N 1
ATOM 2050 C CA . ARG A 1 259 ? -18.139 -12.641 17.948 1.00 87.00 259 ARG A CA 1
ATOM 2051 C C . ARG A 1 259 ? -17.677 -13.463 16.745 1.00 87.00 259 ARG A C 1
ATOM 2053 O O . ARG A 1 259 ? -18.354 -13.490 15.722 1.00 87.00 259 ARG A O 1
ATOM 2060 N N . LYS A 1 260 ? -16.549 -14.151 16.883 1.00 83.88 260 LYS A N 1
ATOM 2061 C CA . LYS A 1 260 ? -16.062 -15.102 15.889 1.00 83.88 260 LYS A CA 1
ATOM 2062 C C . LYS A 1 260 ? -17.022 -16.291 15.839 1.00 83.88 260 LYS A C 1
ATOM 2064 O O . LYS A 1 260 ? -17.210 -16.974 16.848 1.00 83.88 260 LYS A O 1
ATOM 2069 N N . ASP A 1 261 ? -17.633 -16.537 14.685 1.00 75.50 261 ASP A N 1
ATOM 2070 C CA . ASP A 1 261 ? -18.552 -17.661 14.517 1.00 75.50 261 ASP A CA 1
ATOM 2071 C C . ASP A 1 261 ? -17.803 -18.989 14.706 1.00 75.50 261 ASP A C 1
ATOM 2073 O O . ASP A 1 261 ? -16.919 -19.359 13.933 1.00 75.50 261 ASP A O 1
ATOM 2077 N N . ALA A 1 262 ? -18.165 -19.735 15.752 1.00 58.81 262 ALA A N 1
ATOM 2078 C CA . ALA A 1 262 ? -17.538 -21.010 16.110 1.00 58.81 262 ALA A CA 1
ATOM 2079 C C . ALA A 1 262 ? -17.875 -22.171 15.144 1.00 58.81 262 ALA A C 1
ATOM 2081 O O . ALA A 1 262 ? -17.419 -23.296 15.344 1.00 58.81 262 ALA A O 1
ATOM 2082 N N . LEU A 1 263 ? -18.662 -21.929 14.090 1.00 52.78 263 LEU A N 1
ATOM 2083 C CA . LEU A 1 263 ? -19.272 -22.980 13.264 1.00 52.78 263 LEU A CA 1
ATOM 2084 C C . LEU A 1 263 ? -18.362 -23.584 12.179 1.00 52.78 263 LEU A C 1
ATOM 2086 O O . LEU A 1 263 ? -18.791 -24.499 11.481 1.00 52.78 263 LEU A O 1
ATOM 2090 N N . LEU A 1 264 ? -17.108 -23.140 12.051 1.00 53.25 264 LEU A N 1
ATOM 2091 C CA . LEU A 1 264 ? -16.152 -23.718 11.089 1.00 53.25 264 LEU A CA 1
ATOM 2092 C C . LEU A 1 264 ? -15.018 -24.535 11.726 1.00 53.25 264 LEU A C 1
ATOM 2094 O O . LEU A 1 264 ? -14.243 -25.147 11.000 1.00 53.25 264 LEU A O 1
ATOM 2098 N N . SER A 1 265 ? -14.941 -24.629 13.059 1.00 46.75 265 SER A N 1
ATOM 2099 C CA . SER A 1 265 ? -13.903 -25.436 13.729 1.00 46.75 265 SER A CA 1
ATOM 2100 C C . SER A 1 265 ? -14.286 -26.911 13.935 1.00 46.75 265 SER A C 1
ATOM 2102 O O . SER A 1 265 ? -13.549 -27.640 14.593 1.00 46.75 265 SER A O 1
ATOM 2104 N N . GLN A 1 266 ? -15.427 -27.359 13.393 1.00 44.69 266 GLN A N 1
ATOM 2105 C CA . GLN A 1 266 ? -15.948 -28.724 13.563 1.00 44.69 266 GLN A CA 1
ATOM 2106 C C . GLN A 1 266 ? -16.168 -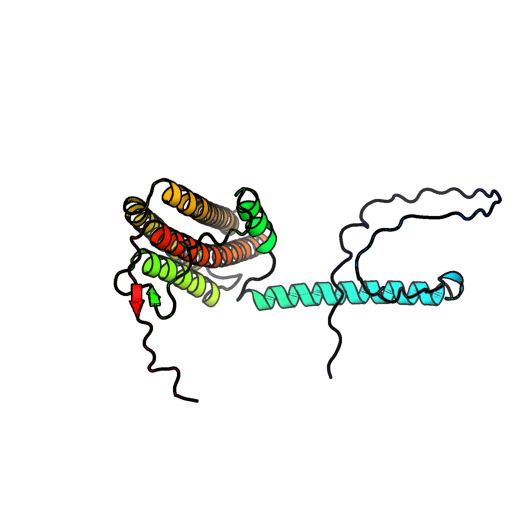29.467 12.235 1.00 44.69 266 GLN A C 1
ATOM 2108 O O . GLN A 1 266 ? -17.083 -30.276 12.103 1.00 44.69 266 GLN A O 1
ATOM 2113 N N . ARG A 1 267 ? -15.329 -29.205 11.231 1.00 41.97 267 ARG A N 1
ATOM 2114 C CA . ARG A 1 267 ? -15.228 -30.075 10.054 1.00 41.97 267 ARG A CA 1
ATOM 2115 C C . ARG A 1 267 ? -13.760 -30.461 9.855 1.00 41.97 267 ARG A C 1
ATOM 2117 O O . ARG A 1 267 ? -13.044 -29.832 9.084 1.00 41.97 267 ARG A O 1
ATOM 2124 N N . VAL A 1 268 ? -13.335 -31.418 10.684 1.00 41.78 268 VAL A N 1
ATOM 2125 C CA . VAL A 1 268 ? -12.125 -32.240 10.502 1.00 41.78 268 VAL A CA 1
ATOM 2126 C C . VAL A 1 268 ? -12.412 -33.272 9.421 1.00 41.78 268 VAL A C 1
ATOM 2128 O O . VAL A 1 268 ? -13.555 -33.788 9.424 1.00 41.78 268 VAL A O 1
#

InterPro domains:
  IPR005189 Focal adhesion kinase, targeting (FAT) domain [PF03623] (120-252)
  IPR036137 Focal adhesion kinase, targeting (FAT) domain superfamily [SSF68993] (119-257)

Nearest PDB structures (foldseek):
  3gm1-assembly1_A  TM=9.071E-01  e=4.884E-07  Homo sapiens
  4r32-assembly1_A  TM=9.132E-01  e=3.828E-06  Homo sapiens
  7w8i-assembly1_A  TM=9.412E-01  e=9.454E-06  Homo sapiens
  5f28-assembly3_G  TM=9.223E-01  e=8.991E-06  Mus musculus
  7w9u-assembly3_C  TM=9.396E-01  e=2.220E-05  Homo sapiens

pLDDT: mean 73.28, std 24.58, range [25.72, 98.12]

Radius of gyration: 27.29 Å; Cα contacts (8 Å, |Δi|>4): 148; chains: 1; bounding box: 82×49×58 Å